Protein AF-A0A446C507-F1 (afdb_monomer)

Solvent-accessible surface area (backbone atoms only — not comparable to full-atom values): 10854 Å² total; per-residue (Å²): 131,89,83,83,85,86,81,88,92,88,80,89,82,90,77,94,71,93,75,86,86,78,76,92,72,77,88,70,74,76,68,67,97,56,58,78,76,36,67,63,20,47,55,31,24,52,41,17,47,56,32,33,78,80,37,78,85,42,83,53,20,62,55,66,67,48,47,91,78,56,87,77,50,76,56,31,54,49,20,28,52,48,25,42,48,53,72,69,39,78,66,79,74,72,85,58,56,56,76,37,34,32,38,30,75,35,86,44,41,72,92,77,76,33,62,58,46,82,43,80,39,61,25,50,51,59,47,26,64,48,52,62,80,43,72,63,53,42,21,26,76,86,68,46,77,58,56,66,74,60,47,59,54,32,42,41,85,52,102,90,35,41,39,76,29,74,57,34,68,70,45,38,54,70,74,41,37,99

Sequence (178 aa):
MNIGLNTAARLFAAALTTSVLLGASPNALAHPANYKNTREYQDAFACGKESLESDPSGNSAVSYCVGNSRDPSRIEMQAYKDAVTAAKRPAAQATACTFGYGVYQANGSRADNFEEGPQKVTTMKQVALLASGREIQVFDAQGRSIPLNILQQWFKGTAKGISLTPLALKTCSKQQIG

Mean predicted aligned error: 18.14 Å

Foldseek 3Di:
DDDDDDDDDDDDDDDDDDDDPDDDDDPPPDDPPCLCVDPLLVLLLVQLLVVCVVPVQLPCSCCRRCNPPDDRDPSSVVSNVVSNVCSVDLPDQPQADQWAWKWFAFPDDVVVVGDGGIDIGGAPVVVFVPVQPTDIFTAGNVRHTDDPSNVCQAWDQDPVTIDGDPSVVVRPDPRRHD

Organism: NCBI:txid1353888

pLDDT: mean 75.4, std 18.79, range [28.33, 94.0]

Secondary structure (DSSP, 8-state):
--------------------------------TTGGGSHHHHHHHHHHHHHHHH-TTSTTHHHHHTTTSSPPPHHHHHHHHHHHHHHHSPPS--SS--EEEEEEEEE--GGGT--EEEEEE-SHHHHHHHTTTS-EEEEETTSPBPPHHHHHHHEEEETTEEEE-HHHHHHS-HHHH-

Nearest PDB structures (foldseek):
  3urg-assembly1_A  TM=1.891E-01  e=3.090E+00  Nostoc sp. PCC 7120 = FACHB-418

Radius of gyration: 30.86 Å; Cα contacts (8 Å, |Δi|>4): 215; chains: 1; bounding box: 62×81×78 Å

Structure (mmCIF, N/CA/C/O backbone):
data_AF-A0A446C507-F1
#
_entry.id   AF-A0A446C507-F1
#
loop_
_atom_site.group_PDB
_atom_site.id
_atom_site.type_symbol
_atom_site.label_atom_id
_atom_site.label_alt_id
_atom_site.label_comp_id
_atom_site.label_asym_id
_atom_site.label_entity_id
_atom_site.label_seq_id
_atom_site.pdbx_PDB_ins_code
_atom_site.Cartn_x
_atom_site.Cartn_y
_atom_site.Cartn_z
_atom_site.occupancy
_atom_site.B_iso_or_equiv
_atom_site.auth_seq_id
_atom_site.auth_comp_id
_atom_site.auth_asym_id
_atom_site.auth_atom_id
_atom_site.pdbx_PDB_model_num
ATOM 1 N N . MET A 1 1 ? -8.605 65.553 49.183 1.00 31.89 1 MET A N 1
ATOM 2 C CA . MET A 1 1 ? -9.313 65.100 50.403 1.00 31.89 1 MET A CA 1
ATOM 3 C C . MET A 1 1 ? -10.761 64.861 49.995 1.00 31.89 1 MET A C 1
ATOM 5 O O . MET A 1 1 ? -11.356 65.790 49.477 1.00 31.89 1 MET A O 1
ATOM 9 N N . ASN A 1 2 ? -11.175 63.594 49.832 1.00 28.33 2 ASN A N 1
ATOM 10 C CA . ASN A 1 2 ? -11.982 62.830 50.813 1.00 28.33 2 ASN A CA 1
ATOM 11 C C . ASN A 1 2 ? -13.289 63.595 51.110 1.00 28.33 2 ASN A C 1
ATOM 13 O O . ASN A 1 2 ? -13.204 64.721 51.571 1.00 28.33 2 ASN A O 1
ATOM 17 N N . ILE A 1 3 ? -14.520 63.124 50.888 1.00 37.00 3 ILE A N 1
ATOM 18 C CA . ILE A 1 3 ? -15.213 61.832 51.099 1.00 37.00 3 ILE A CA 1
ATOM 19 C C . ILE A 1 3 ? -16.549 62.016 50.315 1.00 37.00 3 ILE A C 1
ATOM 21 O O . ILE A 1 3 ? -17.052 63.131 50.273 1.00 37.00 3 ILE A O 1
ATOM 25 N N . GLY A 1 4 ? -17.170 61.094 49.579 1.00 30.83 4 GLY A N 1
ATOM 26 C CA . GLY A 1 4 ? -17.424 59.686 49.848 1.00 30.83 4 GLY A CA 1
ATOM 27 C C . GLY A 1 4 ? -18.894 59.480 50.265 1.00 30.83 4 GLY A C 1
ATOM 28 O O . GLY A 1 4 ? -19.226 59.643 51.426 1.00 30.83 4 GLY A O 1
ATOM 29 N N . LEU A 1 5 ? -19.708 59.046 49.295 1.00 35.56 5 LEU A N 1
ATOM 30 C CA . LEU A 1 5 ? -20.821 58.086 49.408 1.00 35.56 5 LEU A CA 1
ATOM 31 C C . LEU A 1 5 ? -22.110 58.366 50.221 1.00 35.56 5 LEU A C 1
ATOM 33 O O . LEU A 1 5 ? -22.105 58.898 51.321 1.00 35.56 5 LEU A O 1
ATOM 37 N N . ASN A 1 6 ? -23.160 57.709 49.693 1.00 34.22 6 ASN A N 1
ATOM 38 C CA . ASN A 1 6 ? -24.368 57.174 50.345 1.00 34.22 6 ASN A CA 1
ATOM 39 C C . ASN A 1 6 ? -25.515 58.181 50.588 1.00 34.22 6 ASN A C 1
ATOM 41 O O . ASN A 1 6 ? -25.299 59.296 51.021 1.00 34.22 6 ASN A O 1
ATOM 45 N N . THR A 1 7 ? -26.793 57.884 50.332 1.00 38.69 7 THR A N 1
ATOM 46 C CA . THR A 1 7 ? -27.477 56.586 50.243 1.00 38.69 7 THR A CA 1
ATOM 47 C C . THR A 1 7 ? -28.860 56.772 49.605 1.00 38.69 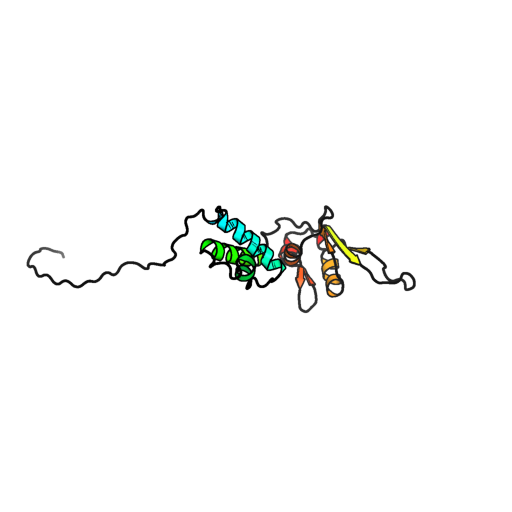7 THR A C 1
ATOM 49 O O . THR A 1 7 ? -29.542 57.748 49.887 1.00 38.69 7 THR A O 1
ATOM 52 N N . ALA A 1 8 ? -29.241 55.788 48.793 1.00 35.00 8 ALA A N 1
ATOM 53 C CA . ALA A 1 8 ? -30.528 55.094 48.712 1.00 35.00 8 ALA A CA 1
ATOM 54 C C . ALA A 1 8 ? -31.896 55.810 48.849 1.00 35.00 8 ALA A C 1
ATOM 56 O O . ALA A 1 8 ? -32.204 56.504 49.811 1.00 35.00 8 ALA A O 1
ATOM 57 N N . ALA A 1 9 ? -32.775 55.305 47.975 1.00 36.62 9 ALA A N 1
ATOM 58 C CA . ALA A 1 9 ? -34.194 54.999 48.167 1.00 36.62 9 ALA A CA 1
ATOM 59 C C . ALA A 1 9 ? -35.208 56.024 47.647 1.00 36.62 9 ALA A C 1
ATOM 61 O O . ALA A 1 9 ? -35.343 57.119 48.186 1.00 36.62 9 ALA A O 1
ATOM 62 N N . ARG A 1 10 ? -35.969 55.545 46.644 1.00 36.91 10 ARG A N 1
ATOM 63 C CA . ARG A 1 10 ? -37.310 55.907 46.123 1.00 36.91 10 ARG A CA 1
ATOM 64 C C . ARG A 1 10 ? -37.232 55.863 44.586 1.00 36.91 10 ARG A C 1
ATOM 66 O O . ARG A 1 10 ? -36.291 56.401 44.031 1.00 36.91 10 ARG A O 1
ATOM 73 N N . LEU A 1 11 ? -38.112 55.246 43.803 1.00 36.75 11 LEU A N 1
ATOM 74 C CA . LEU A 1 11 ? -39.416 54.614 43.990 1.00 36.75 11 LEU A CA 1
ATOM 75 C C . LEU A 1 11 ? -39.671 53.699 42.768 1.00 36.75 11 LEU A C 1
ATOM 77 O O . LEU A 1 11 ? -39.059 53.862 41.717 1.00 36.75 11 LEU A O 1
ATOM 81 N N . PHE A 1 12 ? -40.592 52.757 42.951 1.00 36.91 12 PHE A N 1
ATOM 82 C CA . PHE A 1 12 ? -41.210 51.857 41.976 1.00 36.91 12 PHE A CA 1
ATOM 83 C C . PHE A 1 12 ? -41.543 52.474 40.605 1.00 36.91 12 PHE A C 1
ATOM 85 O O . PHE A 1 12 ? -42.142 53.542 40.556 1.00 36.91 12 PHE A O 1
ATOM 92 N N . ALA A 1 13 ? -41.337 51.707 39.527 1.00 37.72 13 ALA A N 1
ATOM 93 C CA . ALA A 1 13 ? -42.377 51.425 38.530 1.00 37.72 13 ALA A CA 1
ATOM 94 C C . ALA A 1 13 ? -41.935 50.300 37.582 1.00 37.72 13 ALA A C 1
ATOM 96 O O . ALA A 1 13 ? -40.819 50.280 37.072 1.00 37.72 13 ALA A O 1
ATOM 97 N N . ALA A 1 14 ? -42.848 49.356 37.381 1.00 40.12 14 ALA A N 1
ATOM 98 C CA . ALA A 1 14 ? -42.744 48.233 36.471 1.00 40.12 14 ALA A CA 1
ATOM 99 C C . ALA A 1 14 ? -42.677 48.680 35.003 1.00 40.12 14 ALA A C 1
ATOM 101 O O . ALA A 1 14 ? -43.431 49.555 34.587 1.00 40.12 14 ALA A O 1
ATOM 102 N N . ALA A 1 15 ? -41.869 47.988 34.203 1.00 38.81 15 ALA A N 1
ATOM 103 C CA . ALA A 1 15 ? -42.127 47.815 32.780 1.00 38.81 15 ALA A CA 1
ATOM 104 C C . ALA A 1 15 ? -41.477 46.506 32.318 1.00 38.81 15 ALA A C 1
ATOM 106 O O . ALA A 1 15 ? -40.258 46.351 32.334 1.00 38.81 15 ALA A O 1
ATOM 107 N N . LEU A 1 16 ? -42.330 45.550 31.954 1.00 41.75 16 LEU A N 1
ATOM 108 C CA . LEU A 1 16 ? -41.980 44.323 31.254 1.00 41.75 16 LEU A CA 1
ATOM 109 C C . LEU A 1 16 ? -41.337 44.673 29.908 1.00 41.75 16 LEU A C 1
ATOM 111 O O . LEU A 1 16 ? -42.031 45.088 28.984 1.00 41.75 16 LEU A O 1
ATOM 115 N N . THR A 1 17 ? -40.034 44.452 29.777 1.00 45.47 17 THR A N 1
ATOM 116 C CA . THR A 1 17 ? -39.382 44.314 28.473 1.00 45.47 17 THR A CA 1
ATOM 117 C C . THR A 1 17 ? -38.494 43.076 28.503 1.00 45.47 17 THR A C 1
ATOM 119 O O . THR A 1 17 ? -37.425 43.020 29.107 1.00 45.47 17 THR A O 1
ATOM 122 N N . THR A 1 18 ? -39.005 42.024 27.872 1.00 46.16 18 THR A N 1
ATOM 123 C CA . THR A 1 18 ? -38.326 40.760 27.598 1.00 46.16 18 THR A CA 1
ATOM 124 C C . THR A 1 18 ? -37.012 41.009 26.866 1.00 46.16 18 THR A C 1
ATOM 126 O O . THR A 1 18 ? -37.001 41.256 25.664 1.00 46.16 18 THR A O 1
ATOM 129 N N . SER A 1 19 ? -35.906 40.908 27.598 1.00 39.97 19 SER A N 1
ATOM 130 C CA . SER A 1 19 ? -34.558 40.781 27.047 1.00 39.97 19 SER A CA 1
ATOM 131 C C . SER A 1 19 ? -33.940 39.506 27.607 1.00 39.97 19 SER A C 1
ATOM 133 O O . SER A 1 19 ? -33.289 39.524 28.647 1.00 39.97 19 SER A O 1
ATOM 135 N N . VAL A 1 20 ? -34.172 38.376 26.934 1.00 46.25 20 VAL A N 1
ATOM 136 C CA . VAL A 1 20 ? -33.365 37.169 27.144 1.00 46.25 20 VAL A CA 1
ATOM 137 C C . VAL A 1 20 ? -32.212 37.229 26.151 1.00 46.25 20 VAL A C 1
ATOM 139 O O . VAL A 1 20 ? -32.335 36.832 24.998 1.00 46.25 20 VAL A O 1
ATOM 142 N N . LEU A 1 21 ? -31.086 37.763 26.613 1.00 45.03 21 LEU A N 1
ATOM 143 C CA . LEU A 1 21 ? -29.771 37.495 26.046 1.00 45.03 21 LEU A CA 1
ATOM 144 C C . LEU A 1 21 ? -29.175 36.347 26.857 1.00 45.03 21 LEU A C 1
ATOM 146 O O . LEU A 1 21 ? -28.613 36.594 27.914 1.00 45.03 21 LEU A O 1
ATOM 150 N N . LEU A 1 22 ? -29.298 35.104 26.388 1.00 38.31 22 LEU A N 1
ATOM 151 C CA . LEU A 1 22 ? -28.405 34.021 26.804 1.00 38.31 22 LEU A CA 1
ATOM 152 C C . LEU A 1 22 ? -28.428 32.873 25.794 1.00 38.31 22 LEU A C 1
ATOM 154 O O . LEU A 1 22 ? -29.454 32.242 25.568 1.00 38.31 22 LEU A O 1
ATOM 158 N N . GLY A 1 23 ? -27.237 32.560 25.285 1.00 35.34 23 GLY A N 1
ATOM 159 C CA . GLY A 1 23 ? -26.871 31.192 24.944 1.00 35.34 23 GLY A CA 1
ATOM 160 C C . GLY A 1 23 ? -26.951 30.845 23.467 1.00 35.34 23 GLY A C 1
ATOM 161 O O . GLY A 1 23 ? -27.982 30.411 22.961 1.00 35.34 23 GLY A O 1
ATOM 162 N N . ALA A 1 24 ? -25.797 30.911 22.805 1.00 44.91 24 ALA A N 1
ATOM 163 C CA . ALA A 1 24 ? -25.499 30.044 21.679 1.00 44.91 24 ALA A CA 1
ATOM 164 C C . ALA A 1 24 ? -25.949 28.609 22.003 1.00 44.91 24 ALA A C 1
ATOM 166 O O . ALA A 1 24 ? -25.440 27.992 22.936 1.00 44.91 24 ALA A O 1
ATOM 167 N N . SER A 1 25 ? -26.902 28.087 21.237 1.00 40.03 25 SER A N 1
ATOM 168 C CA . SER A 1 25 ? -27.232 26.666 21.246 1.00 40.03 25 SER A CA 1
ATOM 169 C C . SER A 1 25 ? -26.786 26.084 19.911 1.00 40.03 25 SER A C 1
ATOM 171 O O . SER A 1 25 ? -27.516 26.190 18.923 1.00 40.03 25 SER A O 1
ATOM 173 N N . PRO A 1 26 ? -25.585 25.487 19.824 1.00 44.72 26 PRO A N 1
ATOM 174 C CA . PRO A 1 26 ? -25.334 24.525 18.774 1.00 44.72 26 PRO A CA 1
ATOM 175 C C . PRO A 1 26 ? -26.300 23.365 19.023 1.00 44.72 26 PRO A C 1
ATOM 177 O O . PRO A 1 26 ? -26.174 22.652 20.015 1.00 44.72 26 PRO A O 1
ATOM 180 N N . ASN A 1 27 ? -27.244 23.126 18.114 1.00 40.47 27 ASN A N 1
ATOM 181 C CA . ASN A 1 27 ? -27.914 21.826 18.026 1.00 40.47 27 ASN A CA 1
ATOM 182 C C . ASN A 1 27 ? -26.925 20.781 17.472 1.00 40.47 27 ASN A C 1
ATOM 184 O O . ASN A 1 27 ? -27.177 20.113 16.476 1.00 40.47 27 ASN A O 1
ATOM 188 N N . ALA A 1 28 ? -25.775 20.637 18.129 1.00 46.41 28 ALA A N 1
ATOM 189 C CA . ALA A 1 28 ? -25.035 19.395 18.171 1.00 46.41 28 ALA A CA 1
ATOM 190 C C . ALA A 1 28 ? -25.645 18.605 19.331 1.00 46.41 28 ALA A C 1
ATOM 192 O O . ALA A 1 28 ? -25.111 18.581 20.438 1.00 46.41 28 ALA A O 1
ATOM 193 N N . LEU A 1 29 ? -26.820 18.014 19.087 1.00 46.41 29 LEU A N 1
ATOM 194 C CA . LEU A 1 29 ? -27.361 16.999 19.980 1.00 46.41 29 LEU A CA 1
ATOM 195 C C . LEU A 1 29 ? -26.344 15.859 20.007 1.00 46.41 29 LEU A C 1
ATOM 197 O O . LEU A 1 29 ? -26.209 15.088 19.053 1.00 46.41 29 LEU A O 1
ATOM 201 N N . ALA A 1 30 ? -25.573 15.839 21.091 1.00 46.03 30 ALA A N 1
ATOM 202 C CA . ALA A 1 30 ? -24.653 14.781 21.432 1.00 46.03 30 ALA A CA 1
ATOM 203 C C . ALA A 1 30 ? -25.417 13.456 21.360 1.00 46.03 30 ALA A C 1
ATOM 205 O O . ALA A 1 30 ? -26.345 13.213 22.131 1.00 46.03 30 ALA A O 1
ATOM 206 N N . HIS A 1 31 ? -25.044 12.612 20.399 1.00 53.34 31 HIS A N 1
ATOM 207 C CA . HIS A 1 31 ? -25.465 11.221 20.424 1.00 53.34 31 HIS A CA 1
ATOM 208 C C . HIS A 1 31 ? -24.889 10.591 21.698 1.00 53.34 31 HIS A C 1
ATOM 210 O O . HIS A 1 31 ? -23.763 10.936 22.080 1.00 53.34 31 HIS A O 1
ATOM 216 N N . PRO A 1 32 ? -25.616 9.678 22.364 1.00 49.00 32 PRO A N 1
ATOM 217 C CA . PRO A 1 32 ? -25.080 8.982 23.524 1.00 49.00 32 PRO A CA 1
ATOM 218 C C . PRO A 1 32 ? -23.733 8.366 23.141 1.00 49.00 32 PRO A C 1
ATOM 220 O O . PRO A 1 32 ? -23.617 7.759 22.078 1.00 49.00 32 PRO A O 1
ATOM 223 N N . ALA A 1 33 ? -22.718 8.532 23.992 1.00 56.69 33 ALA A N 1
ATOM 224 C CA . ALA A 1 33 ? -21.304 8.228 23.732 1.00 56.69 33 ALA A CA 1
ATOM 225 C C . ALA A 1 33 ? -20.988 6.766 23.320 1.00 56.69 33 ALA A C 1
ATOM 227 O O . ALA A 1 33 ? -19.826 6.411 23.149 1.00 56.69 33 ALA A O 1
ATOM 228 N N . ASN A 1 34 ? -22.005 5.917 23.151 1.00 68.19 34 ASN A N 1
ATOM 229 C CA . ASN A 1 34 ? -21.908 4.483 22.922 1.00 68.19 34 ASN A CA 1
ATOM 230 C C . ASN A 1 34 ? -22.618 3.993 21.642 1.00 68.19 34 ASN A C 1
ATOM 232 O O . ASN A 1 34 ? -22.681 2.790 21.411 1.00 68.19 34 ASN A O 1
ATOM 236 N N . TYR A 1 35 ? -23.141 4.885 20.785 1.00 73.38 35 TYR A N 1
ATOM 237 C CA . TYR A 1 35 ? -23.843 4.464 19.557 1.00 73.38 35 TYR A CA 1
ATOM 238 C C . TYR A 1 35 ? -22.961 3.633 18.607 1.00 73.38 35 TYR A C 1
ATOM 240 O O . TYR A 1 35 ? -23.475 2.837 17.839 1.00 73.38 35 TYR A O 1
ATOM 248 N N . LYS A 1 36 ? -21.630 3.763 18.687 1.00 81.25 36 LYS A N 1
ATOM 249 C CA . LYS A 1 36 ? -20.683 2.966 17.886 1.00 81.25 36 LYS A CA 1
ATOM 250 C C . LYS A 1 36 ? -20.597 1.491 18.293 1.00 81.25 36 LYS A C 1
ATOM 252 O O . LYS A 1 36 ? -20.101 0.674 17.524 1.00 81.25 36 LYS A O 1
ATOM 257 N N . ASN A 1 37 ? -21.072 1.154 19.491 1.00 81.69 37 ASN A N 1
ATOM 258 C CA . ASN A 1 37 ? -21.143 -0.222 19.981 1.00 81.69 37 ASN A CA 1
ATOM 259 C C . ASN A 1 37 ? -22.521 -0.854 19.757 1.00 81.69 37 ASN A C 1
ATOM 261 O O . ASN A 1 37 ? -22.743 -1.987 20.179 1.00 81.69 37 ASN A O 1
ATOM 265 N N . THR A 1 38 ? -23.457 -0.150 19.115 1.00 86.75 38 THR A N 1
ATOM 266 C CA . THR A 1 38 ? -24.726 -0.765 18.732 1.00 86.75 38 THR A CA 1
ATOM 267 C C . THR A 1 38 ? -24.526 -1.634 17.500 1.00 86.75 38 THR A C 1
ATOM 269 O O . THR A 1 38 ? -23.713 -1.342 16.620 1.00 86.75 38 THR A O 1
ATOM 272 N N . ARG A 1 39 ? -25.316 -2.705 17.426 1.00 88.06 39 ARG A N 1
ATOM 273 C CA . ARG A 1 39 ? -25.331 -3.604 16.272 1.00 88.06 39 ARG A CA 1
ATOM 274 C C . ARG A 1 39 ? -25.710 -2.870 14.983 1.00 88.06 39 ARG A C 1
ATOM 276 O O . ARG A 1 39 ? -25.078 -3.067 13.961 1.00 88.06 39 ARG A O 1
ATOM 283 N N 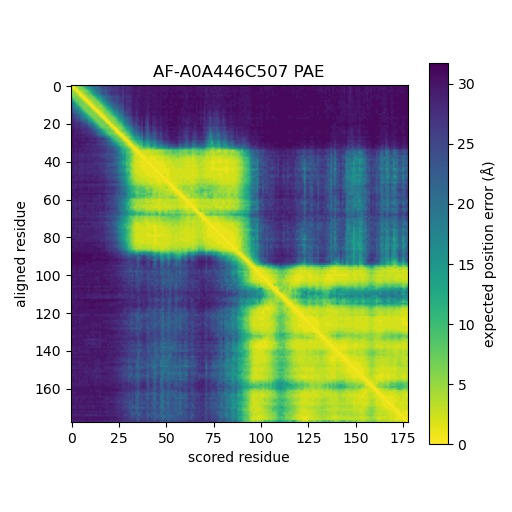. GLU A 1 40 ? -26.659 -1.944 15.076 1.00 86.69 40 GLU A N 1
ATOM 284 C CA . GLU A 1 40 ? -27.084 -1.081 13.971 1.00 86.69 40 GLU A CA 1
ATOM 285 C C . GLU A 1 40 ? -25.923 -0.284 13.356 1.00 86.69 40 GLU A C 1
ATOM 287 O O . GLU A 1 40 ? -25.758 -0.267 12.139 1.00 86.69 40 GLU A O 1
ATOM 292 N N . TYR A 1 41 ? -25.074 0.334 14.184 1.00 89.50 41 TYR A N 1
ATOM 293 C CA . TYR A 1 41 ? -23.895 1.039 13.684 1.00 89.50 41 TYR A CA 1
ATOM 294 C C . TYR A 1 41 ? -22.899 0.077 13.031 1.00 89.50 41 TYR A C 1
ATOM 296 O O . TYR A 1 41 ? -22.353 0.382 11.975 1.00 89.50 41 TYR A O 1
ATOM 304 N N . GLN A 1 42 ? -22.634 -1.069 13.662 1.00 89.19 42 GLN A N 1
ATOM 305 C CA . GLN A 1 42 ? -21.637 -2.028 13.184 1.00 89.19 42 GLN A CA 1
ATOM 306 C C . GLN A 1 42 ? -22.046 -2.663 11.853 1.00 89.19 42 GLN A C 1
ATOM 308 O O . GLN A 1 42 ? -21.223 -2.719 10.939 1.00 89.19 42 GLN A O 1
ATOM 313 N N . ASP A 1 43 ? -23.312 -3.057 11.723 1.00 89.94 43 ASP A N 1
ATOM 314 C CA . ASP A 1 43 ? -23.867 -3.654 10.509 1.00 89.94 43 ASP A CA 1
ATOM 315 C C . ASP A 1 43 ? -23.863 -2.628 9.359 1.00 89.94 43 ASP A C 1
ATOM 317 O O . ASP A 1 43 ? -23.380 -2.914 8.260 1.00 89.94 43 ASP A O 1
ATOM 321 N N . ALA A 1 44 ? -24.286 -1.385 9.624 1.00 90.75 44 ALA A N 1
ATOM 322 C CA . ALA A 1 44 ? -24.240 -0.311 8.631 1.00 90.75 44 ALA A CA 1
ATOM 323 C C . ALA A 1 44 ? -22.803 0.082 8.245 1.00 90.75 44 ALA A C 1
ATOM 325 O O . ALA A 1 44 ? -22.519 0.330 7.075 1.00 90.75 44 ALA A O 1
ATOM 326 N N . PHE A 1 45 ? -21.864 0.101 9.194 1.00 87.56 45 PHE A N 1
ATOM 327 C CA . PHE A 1 45 ? -20.455 0.389 8.916 1.00 87.56 45 PHE A CA 1
ATOM 328 C C . PHE A 1 45 ? -19.807 -0.718 8.072 1.00 87.56 45 PHE A C 1
ATOM 330 O O . PHE A 1 45 ? -19.039 -0.421 7.156 1.00 87.56 45 PHE A O 1
ATOM 337 N N . ALA A 1 46 ? -20.117 -1.987 8.360 1.00 88.94 46 ALA A N 1
ATOM 338 C CA . ALA A 1 46 ? -19.627 -3.132 7.600 1.00 88.94 46 ALA A CA 1
ATOM 339 C C . ALA A 1 46 ? -20.138 -3.097 6.155 1.00 88.94 46 ALA A C 1
ATOM 341 O O . ALA A 1 46 ? -19.329 -3.138 5.229 1.00 88.94 46 ALA A O 1
ATOM 342 N N . CYS A 1 47 ? -21.443 -2.899 5.965 1.00 89.12 47 CYS A N 1
ATOM 343 C CA . CYS A 1 47 ? -22.006 -2.760 4.628 1.00 89.12 47 CYS A CA 1
ATOM 344 C C . CYS A 1 47 ? -21.462 -1.515 3.903 1.00 89.12 47 CYS A C 1
ATOM 346 O O . CYS A 1 47 ? -21.116 -1.564 2.725 1.00 89.12 47 CYS A O 1
ATOM 348 N N . GLY A 1 48 ? -21.293 -0.394 4.614 1.00 88.69 48 GLY A N 1
ATOM 349 C CA . GLY A 1 48 ? -20.677 0.810 4.058 1.00 88.69 48 GLY A CA 1
ATOM 350 C C . GLY A 1 48 ? -19.265 0.556 3.528 1.00 88.69 48 GLY A C 1
ATOM 351 O O . GLY A 1 48 ? -18.902 1.098 2.489 1.00 88.69 48 GLY A O 1
ATOM 352 N N . LYS A 1 49 ? -18.480 -0.306 4.184 1.00 86.25 49 LYS A N 1
ATOM 353 C CA . LYS A 1 49 ? -17.174 -0.734 3.667 1.00 86.25 49 LYS A CA 1
ATOM 354 C C . LYS A 1 49 ? -17.287 -1.615 2.425 1.00 86.25 49 LYS A C 1
ATOM 356 O O . LYS A 1 49 ? -16.522 -1.398 1.496 1.00 86.25 49 LYS A O 1
ATOM 361 N N . GLU A 1 50 ? -18.209 -2.570 2.411 1.00 85.81 50 GLU A N 1
ATOM 362 C CA . GLU A 1 50 ? -18.450 -3.448 1.255 1.00 85.81 50 GLU A CA 1
ATOM 363 C C . GLU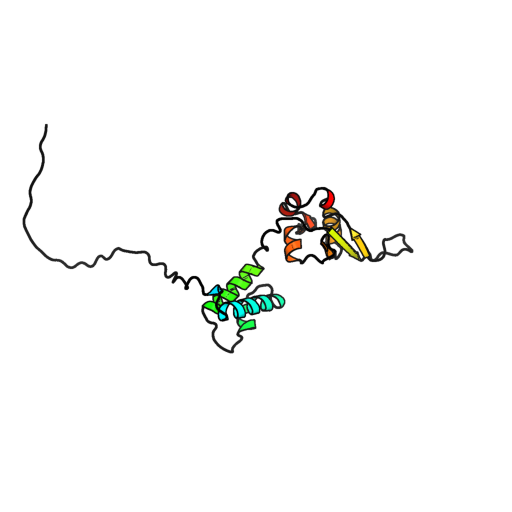 A 1 50 ? -18.868 -2.638 0.020 1.00 85.81 50 GLU A C 1
ATOM 365 O O . GLU A 1 50 ? -18.345 -2.832 -1.074 1.00 85.81 50 GLU A O 1
ATOM 370 N N . SER A 1 51 ? -19.705 -1.614 0.211 1.00 86.31 51 SER A N 1
ATOM 371 C CA . SER A 1 51 ? -20.115 -0.721 -0.876 1.00 86.31 51 SER A CA 1
ATOM 372 C C . SER A 1 51 ? -18.938 -0.020 -1.567 1.00 86.31 51 SER A C 1
ATOM 374 O O . SER A 1 51 ? -19.014 0.277 -2.757 1.00 86.31 51 SER A O 1
ATOM 376 N N . LEU A 1 52 ? -17.830 0.210 -0.851 1.00 83.50 52 LEU A N 1
ATOM 377 C CA . LEU A 1 52 ? -16.632 0.854 -1.395 1.00 83.50 52 LEU A CA 1
ATOM 378 C C . LEU A 1 52 ? -15.817 -0.064 -2.307 1.00 83.50 52 LEU A C 1
ATOM 380 O O . LEU A 1 52 ? -14.999 0.435 -3.078 1.00 83.50 52 LEU A O 1
ATOM 384 N N . GLU A 1 53 ? -16.035 -1.379 -2.240 1.00 81.12 53 GLU A N 1
ATOM 385 C CA . GLU A 1 53 ? -15.468 -2.327 -3.202 1.00 81.12 53 GLU A CA 1
ATOM 386 C C . GLU A 1 53 ? -16.119 -2.155 -4.582 1.00 81.12 53 GLU A C 1
ATOM 388 O O . GLU A 1 53 ? -15.456 -2.321 -5.603 1.00 81.12 53 GLU A O 1
ATOM 393 N N . SER A 1 54 ? -17.397 -1.759 -4.609 1.00 76.88 54 SER A N 1
ATOM 394 C CA . SER A 1 54 ? -18.154 -1.489 -5.838 1.00 76.88 54 SER A CA 1
ATOM 395 C C . SER A 1 54 ? -18.062 -0.024 -6.292 1.00 76.88 54 SER A C 1
ATOM 397 O O . SER A 1 54 ? -17.949 0.244 -7.485 1.00 76.88 54 SER A O 1
ATOM 399 N N . ASP A 1 55 ? -18.093 0.935 -5.360 1.00 76.69 55 ASP A N 1
ATOM 400 C CA . ASP A 1 55 ? -17.989 2.376 -5.625 1.00 76.69 55 ASP A CA 1
ATOM 401 C C . ASP A 1 55 ? -16.984 3.048 -4.665 1.00 76.69 55 ASP A C 1
ATOM 403 O O . ASP A 1 55 ? -17.357 3.502 -3.575 1.00 76.69 55 ASP A O 1
ATOM 407 N N . PRO A 1 56 ? -15.715 3.208 -5.082 1.00 74.56 56 PRO A N 1
ATOM 408 C CA . PRO A 1 56 ? -14.659 3.796 -4.256 1.00 74.56 56 PRO A CA 1
ATOM 409 C C . PRO A 1 56 ? -14.911 5.252 -3.835 1.00 74.56 56 PRO A C 1
ATOM 411 O O . PRO A 1 56 ? -14.235 5.767 -2.940 1.00 74.56 56 PRO A O 1
ATOM 414 N N . SER A 1 57 ? -15.855 5.953 -4.477 1.00 71.50 57 SER A N 1
ATOM 415 C CA . SER A 1 57 ? -16.194 7.334 -4.119 1.00 71.50 57 SER A CA 1
ATOM 416 C C . SER A 1 57 ? -16.967 7.422 -2.795 1.00 71.50 57 SER A C 1
ATOM 418 O O . SER A 1 57 ? -16.885 8.443 -2.094 1.00 71.50 57 SER A O 1
ATOM 420 N N . GLY A 1 58 ? -17.666 6.338 -2.430 1.00 76.44 58 GLY A N 1
ATOM 421 C CA . GLY A 1 58 ? -18.515 6.242 -1.245 1.00 76.44 58 GLY A CA 1
ATOM 422 C C . GLY A 1 58 ? -19.856 6.960 -1.364 1.00 76.44 58 GLY A C 1
ATOM 423 O O . GLY A 1 58 ? -20.593 7.032 -0.382 1.00 76.44 58 GLY A O 1
ATOM 424 N N . ASN A 1 59 ? -20.184 7.495 -2.542 1.00 77.62 59 ASN A N 1
ATOM 425 C CA . ASN A 1 59 ? -21.431 8.225 -2.766 1.00 77.62 59 ASN A CA 1
ATOM 426 C C . ASN A 1 59 ? -22.647 7.290 -2.772 1.00 77.62 59 ASN A C 1
ATOM 428 O O . ASN A 1 59 ? -23.743 7.705 -2.402 1.00 77.62 59 ASN A O 1
ATOM 432 N N . SER A 1 60 ? -22.439 6.024 -3.135 1.00 80.12 60 SER A N 1
ATOM 433 C CA . SER A 1 60 ? -23.508 5.030 -3.256 1.00 80.12 60 SER A CA 1
ATOM 434 C C . SER A 1 60 ? -23.721 4.178 -2.001 1.00 80.12 60 SER A C 1
ATOM 436 O O . SER A 1 60 ? -24.568 3.293 -2.027 1.00 80.12 60 SER A O 1
ATOM 438 N N . ALA A 1 61 ? -23.004 4.425 -0.895 1.00 83.06 61 ALA A N 1
ATOM 439 C CA . ALA A 1 61 ? -23.014 3.540 0.278 1.00 83.06 61 ALA A CA 1
ATOM 440 C C . ALA A 1 61 ? -24.416 3.317 0.873 1.00 83.06 61 ALA A C 1
ATOM 442 O O . ALA A 1 61 ? -24.785 2.197 1.214 1.00 83.06 61 ALA A O 1
ATOM 443 N N . VAL A 1 62 ? -25.229 4.373 0.939 1.00 82.31 62 VAL A N 1
ATOM 444 C CA . VAL A 1 62 ? -26.608 4.289 1.443 1.00 82.31 62 VAL A CA 1
ATOM 445 C C . VAL A 1 62 ? -27.496 3.500 0.476 1.00 82.31 62 VAL A C 1
ATOM 447 O O . VAL A 1 62 ? -28.199 2.583 0.892 1.00 82.31 62 VAL A O 1
ATOM 450 N N . SER A 1 63 ? -27.429 3.811 -0.820 1.00 83.38 63 SER A N 1
ATOM 451 C CA . SER A 1 63 ? -28.211 3.130 -1.860 1.00 83.38 63 SER A CA 1
ATOM 452 C C . SER A 1 63 ? -27.822 1.660 -2.019 1.00 83.38 63 SER A C 1
ATOM 454 O O . SER A 1 63 ? -28.675 0.836 -2.321 1.00 83.38 63 SER A O 1
ATOM 456 N N . TYR A 1 64 ? -26.552 1.326 -1.791 1.00 84.56 64 TYR A N 1
ATOM 457 C CA . TYR A 1 64 ? -26.043 -0.041 -1.817 1.00 84.56 64 TYR A CA 1
ATOM 458 C C . TYR A 1 64 ? -26.565 -0.854 -0.628 1.00 84.56 64 TYR A C 1
ATOM 460 O O . TYR A 1 64 ? -27.037 -1.972 -0.796 1.00 84.56 64 TYR A O 1
ATOM 468 N N . CYS A 1 65 ? -26.516 -0.275 0.573 1.00 86.81 65 CYS A N 1
ATOM 469 C CA . CYS A 1 65 ? -26.827 -0.993 1.806 1.00 86.81 65 CYS A CA 1
ATOM 470 C C . CYS A 1 65 ? -28.307 -1.044 2.166 1.00 86.81 65 CYS A C 1
ATOM 472 O O . CYS A 1 65 ? -28.763 -2.004 2.780 1.00 86.81 65 CYS A O 1
ATOM 474 N N . VAL A 1 66 ? -29.054 0.004 1.831 1.00 86.69 66 VAL A N 1
ATOM 475 C CA . VAL A 1 66 ? -30.466 0.144 2.211 1.00 86.69 66 VAL A CA 1
ATOM 476 C C . VAL A 1 66 ? -31.376 0.058 0.986 1.00 86.69 66 VAL A C 1
ATOM 478 O O . VAL A 1 66 ? -32.494 -0.470 1.063 1.00 86.69 66 VAL A O 1
ATOM 481 N N . GLY A 1 67 ? -30.892 0.536 -0.164 1.00 80.75 67 GLY A N 1
ATOM 482 C CA . GLY A 1 67 ? -31.681 0.636 -1.387 1.00 80.75 67 GLY A CA 1
ATOM 483 C C . GLY A 1 67 ? -32.927 1.495 -1.184 1.00 80.75 67 GLY A C 1
ATOM 484 O O . GLY A 1 67 ? -32.886 2.512 -0.498 1.00 80.75 67 GLY A O 1
ATOM 485 N N . ASN A 1 68 ? -34.050 1.048 -1.750 1.00 79.12 68 ASN A N 1
ATOM 486 C CA . ASN A 1 68 ? -35.368 1.678 -1.590 1.00 79.12 68 ASN A CA 1
ATOM 487 C C . ASN A 1 68 ? -36.230 0.999 -0.509 1.00 79.12 68 ASN A C 1
ATOM 489 O O . ASN A 1 68 ? -37.449 1.155 -0.502 1.00 79.12 68 ASN A O 1
ATOM 493 N N . SER A 1 69 ? -35.629 0.191 0.368 1.00 78.06 69 SER A N 1
ATOM 494 C CA . SER A 1 69 ? -36.388 -0.654 1.300 1.00 78.06 69 SER A CA 1
ATOM 495 C C . SER A 1 69 ? -36.968 0.135 2.475 1.00 78.06 69 SER A C 1
ATOM 497 O O . SER A 1 69 ? -38.052 -0.184 2.960 1.00 78.06 69 SER A O 1
ATOM 499 N N . ARG A 1 70 ? -36.231 1.140 2.962 1.00 83.31 70 ARG A N 1
ATOM 500 C CA . ARG A 1 70 ? -36.622 2.043 4.054 1.00 83.31 70 ARG A CA 1
ATOM 501 C C . ARG A 1 70 ? -35.688 3.247 4.114 1.00 83.31 70 ARG A C 1
ATOM 503 O O . ARG A 1 70 ? -34.605 3.208 3.541 1.00 83.31 70 ARG A O 1
ATOM 510 N N . ASP A 1 71 ? -36.059 4.259 4.889 1.00 83.56 71 ASP A N 1
ATOM 511 C CA . ASP A 1 71 ? -35.133 5.339 5.218 1.00 83.56 71 ASP A CA 1
ATOM 512 C C . ASP A 1 71 ? -34.088 4.872 6.254 1.00 83.56 71 ASP A C 1
ATOM 514 O O . ASP A 1 71 ? -34.439 4.195 7.234 1.00 83.56 71 ASP A O 1
ATOM 518 N N . PRO A 1 72 ? -32.798 5.210 6.064 1.00 84.12 72 PRO A N 1
ATOM 519 C CA . PRO A 1 72 ? -31.752 4.905 7.028 1.00 84.12 72 PRO A CA 1
ATOM 520 C C . PRO A 1 72 ? -31.917 5.742 8.296 1.00 84.12 72 PRO A C 1
ATOM 522 O O . PRO A 1 72 ? -32.275 6.925 8.262 1.00 84.12 72 PRO A O 1
ATOM 525 N N . SER A 1 73 ? -31.584 5.149 9.435 1.00 87.31 73 SER A N 1
ATOM 526 C CA . SER A 1 73 ? -31.556 5.874 10.696 1.00 87.31 73 SER A CA 1
ATOM 527 C C . SER A 1 73 ? -30.385 6.864 10.743 1.00 87.31 73 SER A C 1
ATOM 529 O O . SER A 1 73 ? -29.429 6.812 9.962 1.00 87.31 73 SER A O 1
ATOM 531 N N . ARG A 1 74 ? -30.412 7.774 11.724 1.00 86.31 74 ARG A N 1
ATOM 532 C CA . ARG A 1 74 ? -29.294 8.703 11.962 1.00 86.31 74 ARG A CA 1
ATOM 533 C C . ARG A 1 74 ? -27.991 7.975 12.314 1.00 86.31 74 ARG A C 1
ATOM 535 O O . ARG A 1 74 ? -26.922 8.467 11.958 1.00 86.31 74 ARG A O 1
ATOM 542 N N . ILE A 1 75 ? -28.078 6.820 12.980 1.00 87.12 75 ILE A N 1
ATOM 543 C CA . ILE A 1 75 ? -26.920 6.002 13.367 1.00 87.12 75 ILE A CA 1
ATOM 544 C C . ILE A 1 75 ? -26.314 5.343 12.127 1.00 87.12 75 ILE A C 1
ATOM 546 O O . ILE A 1 75 ? -25.101 5.410 11.938 1.00 87.12 75 ILE A O 1
ATOM 550 N N . GLU A 1 76 ? -27.150 4.789 11.251 1.00 87.56 76 GLU A N 1
ATOM 551 C CA . GLU A 1 76 ? -26.719 4.167 9.995 1.00 87.56 76 GLU A CA 1
ATOM 552 C C . GLU A 1 76 ? -26.080 5.197 9.061 1.00 87.56 76 GLU A C 1
ATOM 554 O O . GLU A 1 76 ? -24.977 4.993 8.563 1.00 87.56 76 GLU A O 1
ATOM 559 N N . MET A 1 77 ? -26.700 6.373 8.917 1.00 88.69 77 MET A N 1
ATOM 560 C CA . MET A 1 77 ? -26.131 7.484 8.148 1.00 88.69 77 MET A CA 1
ATOM 561 C C . MET A 1 77 ? -24.759 7.922 8.667 1.00 88.69 77 MET A C 1
ATOM 563 O O . MET A 1 77 ? -23.877 8.257 7.871 1.00 88.69 77 MET A O 1
ATOM 567 N N . GLN A 1 78 ? -24.559 7.931 9.988 1.00 86.31 78 GLN A N 1
ATOM 568 C CA . GLN A 1 78 ? -23.251 8.226 10.565 1.00 86.31 78 GLN A CA 1
ATOM 569 C C . GLN A 1 78 ? -22.260 7.083 10.320 1.00 86.31 78 GLN A C 1
ATOM 571 O O . GLN A 1 78 ? -21.108 7.354 9.995 1.00 86.31 78 GLN A O 1
ATOM 576 N N . ALA A 1 79 ? -22.697 5.827 10.412 1.00 87.81 79 ALA A N 1
ATOM 577 C CA . ALA A 1 79 ? -21.878 4.654 10.131 1.00 87.81 79 ALA A CA 1
ATOM 578 C C . ALA A 1 79 ? -21.384 4.620 8.674 1.00 87.81 79 ALA A C 1
ATOM 580 O O . ALA A 1 79 ? -20.195 4.408 8.448 1.00 87.81 79 ALA A O 1
ATOM 581 N N . TYR A 1 80 ? -22.244 4.918 7.693 1.00 87.81 80 TYR A N 1
ATOM 582 C CA . TYR A 1 80 ? -21.847 5.010 6.283 1.00 87.81 80 TYR A CA 1
ATOM 583 C C . TYR A 1 80 ? -20.821 6.125 6.057 1.00 87.81 80 TYR A C 1
ATOM 585 O O . TYR A 1 80 ? -19.783 5.905 5.435 1.00 87.81 80 TYR A O 1
ATOM 593 N N . LYS A 1 81 ? -21.053 7.318 6.620 1.00 86.69 81 LYS A N 1
ATOM 594 C CA . LYS A 1 81 ? -20.091 8.431 6.548 1.00 86.69 81 LYS A CA 1
ATOM 595 C C . LYS A 1 81 ? -18.761 8.086 7.209 1.00 86.69 81 LYS A C 1
ATOM 597 O O . LYS A 1 81 ? -17.705 8.412 6.661 1.00 86.69 81 LYS A O 1
ATOM 602 N N . ASP A 1 82 ? -18.800 7.428 8.363 1.00 85.62 82 ASP A N 1
ATOM 603 C CA . ASP A 1 82 ? -17.610 6.985 9.081 1.00 85.62 82 ASP A CA 1
ATOM 604 C C . ASP A 1 82 ? -16.864 5.908 8.283 1.00 85.62 82 ASP A C 1
ATOM 606 O O . ASP A 1 82 ? -15.639 5.948 8.254 1.00 85.62 82 ASP A O 1
ATOM 610 N N . ALA A 1 83 ? -17.557 5.003 7.583 1.00 84.81 83 ALA A N 1
ATOM 611 C CA . ALA A 1 83 ? -16.948 3.998 6.707 1.00 84.81 83 ALA A CA 1
ATOM 612 C C . ALA A 1 83 ? -16.230 4.645 5.512 1.00 84.81 83 ALA A C 1
ATOM 614 O O . ALA A 1 83 ? -15.052 4.370 5.276 1.00 84.81 83 ALA A O 1
ATOM 615 N N . VAL A 1 84 ? -16.885 5.590 4.826 1.00 84.62 84 VAL A N 1
ATOM 616 C CA . VAL A 1 84 ? -16.276 6.382 3.739 1.00 84.62 84 VAL A CA 1
ATOM 617 C C . VAL A 1 84 ? -15.075 7.179 4.253 1.00 84.62 84 VAL A C 1
ATOM 619 O O . VAL A 1 84 ? -14.027 7.238 3.610 1.00 84.62 84 VAL A O 1
ATOM 622 N N . THR A 1 85 ? -15.191 7.774 5.440 1.00 82.62 85 THR A N 1
ATOM 623 C CA . THR A 1 85 ? -14.099 8.528 6.069 1.00 82.62 85 THR A CA 1
ATOM 624 C C . THR A 1 85 ? -12.957 7.612 6.501 1.00 82.62 85 THR A C 1
ATOM 626 O O . THR A 1 85 ? -11.798 7.985 6.362 1.00 82.62 85 THR A O 1
ATOM 629 N N . ALA A 1 86 ? -13.248 6.413 7.004 1.00 79.81 86 ALA A N 1
ATOM 630 C CA . ALA A 1 86 ? -12.252 5.426 7.405 1.00 79.81 86 ALA A CA 1
ATOM 631 C C . ALA A 1 86 ? -11.483 4.872 6.201 1.00 79.81 86 ALA A C 1
ATOM 633 O O . ALA A 1 86 ? -10.279 4.676 6.306 1.00 79.81 86 ALA A O 1
ATOM 634 N N . ALA A 1 87 ? -12.146 4.691 5.059 1.00 73.81 87 ALA A N 1
ATOM 635 C CA . ALA A 1 87 ? -11.488 4.324 3.809 1.00 73.81 87 ALA A CA 1
ATOM 636 C C . ALA A 1 87 ? -10.629 5.460 3.234 1.00 73.81 87 ALA A C 1
ATOM 638 O O . ALA A 1 87 ? -9.576 5.210 2.655 1.00 73.81 87 ALA A O 1
ATOM 639 N N . LYS A 1 88 ? -11.048 6.718 3.429 1.00 71.31 88 LYS A N 1
ATOM 640 C CA . LYS A 1 88 ? -10.269 7.910 3.049 1.00 71.31 88 LYS A CA 1
ATOM 641 C C . LYS A 1 88 ? -9.152 8.236 4.040 1.00 71.31 88 LYS A C 1
ATOM 643 O O . LYS A 1 88 ? -8.200 8.927 3.678 1.00 71.31 88 LYS A O 1
ATOM 648 N N . ARG A 1 89 ? -9.248 7.776 5.292 1.00 57.31 89 ARG A N 1
ATOM 649 C CA . ARG A 1 89 ? -8.171 7.924 6.269 1.00 57.31 89 ARG A CA 1
ATOM 650 C C . ARG A 1 89 ? -7.026 7.009 5.840 1.00 57.31 89 ARG A C 1
ATOM 652 O O . ARG A 1 89 ? -7.237 5.803 5.723 1.00 57.31 89 ARG A O 1
ATOM 659 N N . PRO A 1 90 ? -5.802 7.537 5.669 1.00 48.84 90 PRO A N 1
ATOM 660 C CA . PRO A 1 90 ? -4.640 6.669 5.605 1.00 48.84 90 PRO A CA 1
ATOM 661 C C . PRO A 1 90 ? -4.653 5.811 6.873 1.00 48.84 90 PRO A C 1
ATOM 663 O O . PRO A 1 90 ? -4.776 6.347 7.980 1.00 48.84 90 PRO A O 1
ATOM 666 N N . ALA A 1 91 ? -4.625 4.486 6.700 1.00 52.25 91 ALA A N 1
ATOM 667 C CA . ALA A 1 91 ? -4.609 3.540 7.810 1.00 52.25 91 ALA A CA 1
ATOM 668 C C . ALA A 1 91 ? -3.563 3.982 8.843 1.00 52.25 91 ALA A C 1
ATOM 670 O O . ALA A 1 91 ? -2.502 4.479 8.452 1.00 52.25 91 ALA A O 1
ATOM 671 N N . ALA A 1 92 ? -3.887 3.844 10.134 1.00 48.34 92 ALA A N 1
ATOM 672 C CA . ALA A 1 92 ? -3.009 4.217 11.240 1.00 48.34 92 ALA A CA 1
ATOM 673 C C . ALA A 1 92 ? -1.559 3.843 10.906 1.00 48.34 92 ALA A C 1
ATOM 675 O O . ALA A 1 92 ? -1.305 2.697 10.536 1.00 48.34 92 ALA A O 1
ATOM 676 N N . GLN A 1 93 ? -0.669 4.843 10.952 1.00 45.56 93 GLN A N 1
ATOM 677 C CA . GLN A 1 93 ? 0.737 4.741 10.565 1.00 45.56 93 GLN A CA 1
ATOM 678 C C .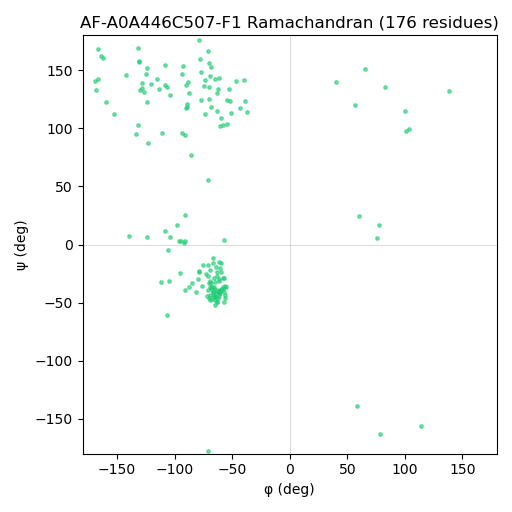 GLN A 1 93 ? 1.303 3.382 10.963 1.00 45.56 93 GLN A C 1
ATOM 680 O O . GLN A 1 93 ? 1.410 3.091 12.154 1.00 45.56 93 GLN A O 1
ATOM 685 N N . ALA A 1 94 ? 1.664 2.565 9.970 1.00 50.31 94 ALA A N 1
ATOM 686 C CA . ALA A 1 94 ? 2.487 1.395 10.215 1.00 50.31 94 ALA A CA 1
ATOM 687 C C . ALA A 1 94 ? 3.785 1.905 10.854 1.00 50.31 94 ALA A C 1
ATOM 689 O O . ALA A 1 94 ? 4.625 2.519 10.196 1.00 50.31 94 ALA A O 1
ATOM 690 N N . THR A 1 95 ? 3.903 1.740 12.170 1.00 56.06 95 THR A N 1
ATOM 691 C CA . THR A 1 95 ? 4.995 2.298 12.977 1.00 56.06 95 THR A CA 1
ATOM 692 C C . THR A 1 95 ? 6.341 1.661 12.628 1.00 56.06 95 THR A C 1
ATOM 694 O O . THR A 1 95 ? 7.384 2.225 12.945 1.00 56.06 95 THR A O 1
ATOM 697 N N . ALA A 1 96 ? 6.325 0.521 11.930 1.00 70.75 96 ALA A N 1
ATOM 698 C CA . ALA A 1 96 ? 7.493 -0.165 11.401 1.00 70.75 96 ALA A CA 1
ATOM 699 C C . ALA A 1 96 ? 7.314 -0.466 9.906 1.00 70.75 96 ALA A C 1
ATOM 701 O O . ALA A 1 96 ? 6.244 -0.882 9.460 1.00 70.75 96 ALA A O 1
ATOM 702 N N . CYS A 1 97 ? 8.381 -0.278 9.131 1.00 84.94 97 CYS A N 1
ATOM 703 C CA . CYS A 1 97 ? 8.415 -0.656 7.726 1.00 84.94 97 CYS A CA 1
ATOM 704 C C . CYS A 1 97 ? 8.516 -2.174 7.581 1.00 84.94 97 CYS A C 1
ATOM 706 O O . CYS A 1 97 ? 9.543 -2.768 7.908 1.00 84.94 97 CYS A O 1
ATOM 708 N N . THR A 1 98 ? 7.458 -2.803 7.074 1.00 89.25 98 THR A N 1
ATOM 709 C CA . THR A 1 98 ? 7.407 -4.260 6.890 1.00 89.25 98 THR A CA 1
ATOM 710 C C . THR A 1 98 ? 7.888 -4.715 5.514 1.00 89.25 98 THR A C 1
ATOM 712 O O . THR A 1 98 ? 7.852 -5.908 5.239 1.00 89.25 98 THR A O 1
ATOM 715 N N . PHE A 1 99 ? 8.357 -3.799 4.659 1.00 91.62 99 PHE A N 1
ATOM 716 C CA . PHE A 1 99 ? 8.843 -4.116 3.315 1.00 91.62 99 PHE A CA 1
ATOM 717 C C . PHE A 1 99 ? 9.896 -5.237 3.332 1.00 91.62 99 PHE A C 1
ATOM 719 O O . PHE A 1 99 ? 10.928 -5.118 3.999 1.00 91.62 99 PHE A O 1
ATOM 726 N N . GLY A 1 100 ? 9.636 -6.306 2.578 1.00 91.94 100 GLY A N 1
ATOM 727 C CA . GLY A 1 100 ? 10.570 -7.407 2.361 1.00 91.94 100 GLY A CA 1
ATOM 728 C C . GLY A 1 100 ? 11.158 -7.381 0.954 1.00 91.94 100 GLY A C 1
ATOM 729 O O . GLY A 1 100 ? 12.373 -7.299 0.793 1.00 91.94 100 GLY A O 1
ATOM 730 N N . TYR A 1 101 ? 10.302 -7.486 -0.065 1.00 94.00 101 TYR A N 1
ATOM 731 C CA . TYR A 1 101 ? 10.710 -7.538 -1.471 1.00 94.00 101 TYR A CA 1
ATOM 732 C C . TYR A 1 101 ? 9.533 -7.256 -2.416 1.00 94.00 101 TYR A C 1
ATOM 734 O O . TYR A 1 101 ? 8.373 -7.364 -2.031 1.00 94.00 101 TYR A O 1
ATOM 742 N N . GLY A 1 102 ? 9.828 -6.915 -3.668 1.00 93.00 102 GLY A N 1
ATOM 743 C CA . GLY A 1 102 ? 8.866 -6.888 -4.768 1.00 93.00 102 GLY A CA 1
ATOM 744 C C . GLY A 1 102 ? 9.108 -8.032 -5.749 1.00 93.00 102 GLY A C 1
ATOM 745 O O . GLY A 1 102 ? 10.231 -8.522 -5.869 1.00 93.00 102 GLY A O 1
ATOM 746 N N . VAL A 1 103 ? 8.065 -8.451 -6.455 1.00 93.19 103 VAL A N 1
ATOM 747 C CA . VAL A 1 103 ? 8.136 -9.412 -7.557 1.00 93.19 103 VAL A CA 1
ATOM 748 C C . VAL A 1 103 ? 7.429 -8.822 -8.768 1.00 93.19 103 VAL A C 1
ATOM 750 O O . VAL A 1 103 ? 6.329 -8.284 -8.639 1.00 93.19 103 VAL A O 1
ATOM 753 N N . TYR A 1 104 ? 8.053 -8.927 -9.936 1.00 91.31 104 TYR A N 1
ATOM 754 C CA . TYR A 1 104 ? 7.442 -8.572 -11.214 1.00 91.31 104 TYR A CA 1
ATOM 755 C C . TYR A 1 104 ? 7.636 -9.693 -12.228 1.00 91.31 104 TYR A C 1
ATOM 757 O O . TYR A 1 104 ? 8.550 -10.505 -12.103 1.00 91.31 104 TYR A O 1
ATOM 765 N N . GLN A 1 105 ? 6.773 -9.736 -13.238 1.00 87.81 105 GLN A N 1
ATOM 766 C CA . GLN A 1 105 ? 6.912 -10.649 -14.370 1.00 87.81 105 GLN A CA 1
ATOM 767 C C . GLN A 1 105 ? 7.758 -9.974 -15.458 1.00 87.81 105 GLN A C 1
ATOM 769 O O . GLN A 1 105 ? 7.409 -8.897 -15.956 1.00 87.81 105 GLN A O 1
ATOM 774 N N . ALA A 1 106 ? 8.908 -10.558 -15.782 1.00 85.00 106 ALA A N 1
ATOM 775 C CA . ALA A 1 106 ? 9.742 -10.109 -16.880 1.00 85.00 106 ALA A CA 1
ATOM 776 C C . ALA A 1 106 ? 9.341 -10.840 -18.167 1.00 85.00 106 ALA A C 1
ATOM 778 O O . ALA A 1 106 ? 9.474 -12.055 -18.287 1.00 85.00 106 ALA A O 1
ATOM 779 N N . ASN A 1 107 ? 8.873 -10.064 -19.143 1.00 80.44 107 ASN A N 1
ATOM 780 C CA . ASN A 1 107 ? 8.405 -10.562 -20.439 1.00 80.44 107 ASN A CA 1
ATOM 781 C C . ASN A 1 107 ? 9.530 -10.614 -21.490 1.00 80.44 107 ASN A C 1
ATOM 783 O O . ASN A 1 107 ? 9.265 -10.430 -22.676 1.00 80.44 107 ASN A O 1
ATOM 787 N N . GLY A 1 108 ? 10.790 -10.734 -21.063 1.00 75.88 108 GLY A N 1
ATOM 788 C CA . GLY A 1 108 ? 11.913 -10.879 -21.981 1.00 75.88 108 GLY A CA 1
ATOM 789 C C . GLY A 1 108 ? 11.930 -12.245 -22.661 1.00 75.88 108 GLY A C 1
ATOM 790 O O . GLY A 1 108 ? 11.050 -13.071 -22.443 1.00 75.88 108 GLY A O 1
ATOM 791 N N . SER A 1 109 ? 12.954 -12.464 -23.482 1.00 73.00 109 SER A N 1
ATOM 792 C CA . SER A 1 109 ? 13.277 -13.755 -24.076 1.00 73.00 109 SER A CA 1
ATOM 793 C C . SER A 1 109 ? 14.736 -14.101 -23.774 1.00 73.00 109 SER A C 1
ATOM 795 O O . SER A 1 109 ? 15.630 -13.287 -24.027 1.00 73.00 109 SER A O 1
ATOM 797 N N . ARG A 1 110 ? 15.004 -15.317 -23.291 1.00 66.00 110 ARG A N 1
ATOM 798 C CA . ARG A 1 110 ? 16.353 -15.868 -23.097 1.00 66.00 110 ARG A CA 1
ATOM 799 C C . ARG A 1 110 ? 17.093 -16.005 -24.422 1.00 66.00 110 ARG A C 1
ATOM 801 O O . ARG A 1 110 ? 18.319 -15.981 -24.417 1.00 66.00 110 ARG A O 1
ATOM 808 N N . ALA A 1 111 ? 16.369 -16.110 -25.540 1.00 72.12 111 ALA A N 1
ATOM 809 C CA . ALA A 1 111 ? 16.964 -16.113 -26.876 1.00 72.12 111 ALA A CA 1
ATOM 810 C C . ALA A 1 111 ? 17.631 -14.769 -27.217 1.00 72.12 111 ALA A C 1
ATOM 812 O O . ALA A 1 111 ? 18.624 -14.745 -27.938 1.00 72.12 111 ALA A O 1
ATOM 813 N N . ASP A 1 112 ? 17.131 -13.676 -26.635 1.00 73.69 112 ASP A N 1
ATOM 814 C CA . ASP A 1 112 ? 17.581 -12.303 -26.884 1.00 73.69 112 ASP A CA 1
ATOM 815 C C . ASP A 1 112 ? 18.366 -11.714 -25.692 1.00 73.69 112 ASP A C 1
ATOM 817 O O . ASP A 1 112 ? 18.642 -10.516 -25.647 1.00 73.69 112 ASP A O 1
ATOM 821 N N . ASN A 1 113 ? 18.746 -12.552 -24.719 1.00 75.00 113 ASN A N 1
ATOM 822 C CA . ASN A 1 113 ? 19.407 -12.169 -23.462 1.00 75.00 113 ASN A CA 1
ATOM 823 C C . ASN A 1 113 ? 18.604 -11.201 -22.569 1.00 75.00 113 ASN A C 1
ATOM 825 O O . ASN A 1 113 ? 19.190 -10.492 -21.747 1.00 75.00 113 ASN A O 1
ATOM 829 N N . PHE A 1 114 ? 17.275 -11.175 -22.683 1.00 75.75 114 PHE A N 1
ATOM 830 C CA . PHE A 1 114 ? 16.422 -10.426 -21.757 1.00 75.75 114 PHE A CA 1
ATOM 831 C C . PHE A 1 114 ? 15.952 -11.304 -20.591 1.00 75.75 114 PHE A C 1
ATOM 833 O O . PHE A 1 114 ? 15.833 -12.523 -20.706 1.00 75.75 114 PHE A O 1
ATOM 840 N N . GLU A 1 115 ? 15.666 -10.668 -19.453 1.00 78.25 115 GLU A N 1
ATOM 841 C CA . GLU A 1 115 ? 15.139 -11.344 -18.266 1.00 78.25 115 GLU A CA 1
ATOM 842 C C . GLU A 1 115 ? 13.764 -11.968 -18.541 1.00 78.25 115 GLU A C 1
ATOM 844 O O . GLU A 1 115 ? 12.849 -11.300 -19.024 1.00 78.25 115 GLU A O 1
ATOM 849 N N . GLU A 1 116 ? 13.613 -13.238 -18.175 1.00 79.44 116 GLU A N 1
ATOM 850 C CA . GLU A 1 116 ? 12.382 -14.015 -18.319 1.00 79.44 116 GLU A CA 1
ATOM 851 C C . GLU A 1 116 ? 11.815 -14.405 -16.952 1.00 79.44 116 GLU A C 1
ATOM 853 O O . GLU A 1 116 ? 12.558 -14.786 -16.041 1.00 79.44 116 GLU A O 1
ATOM 858 N N . GLY A 1 117 ? 10.489 -14.381 -16.833 1.00 82.88 117 GLY A N 1
ATOM 859 C CA . GLY A 1 117 ? 9.767 -14.949 -15.701 1.00 82.88 117 GLY A CA 1
ATOM 860 C C . GLY A 1 117 ? 9.775 -14.070 -14.444 1.00 82.88 117 GLY A C 1
ATOM 861 O O . GLY A 1 117 ? 10.032 -12.867 -14.517 1.00 82.88 117 GLY A O 1
ATOM 862 N N . PRO A 1 118 ? 9.442 -14.640 -13.272 1.00 85.75 118 PRO A N 1
ATOM 863 C CA . PRO A 1 118 ? 9.323 -13.877 -12.036 1.00 85.75 118 PRO A CA 1
ATOM 864 C C . PRO A 1 118 ? 10.690 -13.366 -11.569 1.00 85.75 118 PRO A C 1
ATOM 866 O O . PRO A 1 118 ? 11.580 -14.143 -11.226 1.00 85.75 118 PRO A O 1
ATOM 869 N N . GLN A 1 119 ? 10.826 -12.047 -11.506 1.00 90.50 119 GLN A N 1
ATOM 870 C CA . GLN A 1 119 ? 12.013 -11.352 -11.027 1.00 90.50 119 GLN A CA 1
ATOM 871 C C . GLN A 1 119 ? 11.756 -10.758 -9.648 1.00 90.50 119 GLN A C 1
ATOM 873 O O . GLN A 1 119 ? 10.712 -10.150 -9.402 1.00 90.50 119 GLN A O 1
ATOM 878 N N . LYS A 1 120 ? 12.721 -10.925 -8.740 1.00 91.81 120 LYS A N 1
ATOM 879 C CA . LYS A 1 120 ? 12.646 -10.440 -7.358 1.00 91.81 120 LYS A CA 1
ATOM 880 C C . LYS A 1 120 ? 13.500 -9.189 -7.184 1.00 91.81 120 LYS A C 1
ATOM 882 O O . LYS A 1 120 ? 14.694 -9.210 -7.459 1.00 91.81 120 LYS A O 1
ATOM 887 N N . VAL A 1 121 ? 12.909 -8.135 -6.633 1.00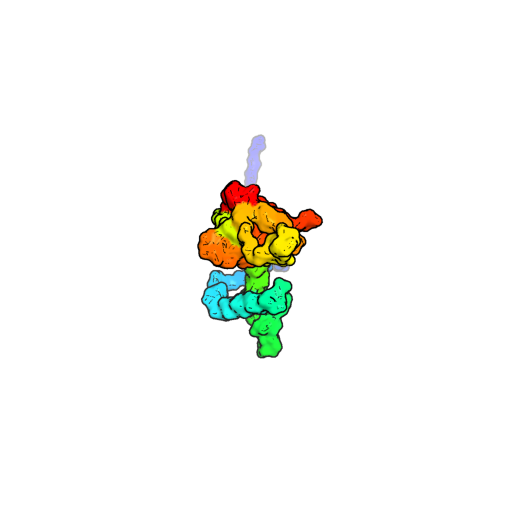 92.56 121 VAL A N 1
ATOM 888 C CA . VAL A 1 121 ? 13.593 -6.890 -6.264 1.00 92.56 121 VAL A CA 1
ATOM 889 C C . VAL A 1 121 ? 13.600 -6.707 -4.757 1.00 92.56 121 VAL A C 1
ATOM 891 O O . VAL A 1 121 ? 12.592 -6.905 -4.086 1.00 92.56 121 VAL A O 1
ATOM 894 N N . THR A 1 122 ? 14.749 -6.344 -4.202 1.00 92.50 122 THR A N 1
ATOM 895 C CA . THR A 1 122 ? 14.972 -6.342 -2.746 1.00 92.50 122 THR A CA 1
ATOM 896 C C . THR A 1 122 ? 14.982 -4.949 -2.139 1.00 92.50 122 THR A C 1
ATOM 898 O O . THR A 1 122 ? 15.055 -4.826 -0.920 1.00 92.50 122 THR A O 1
ATOM 901 N N . THR A 1 123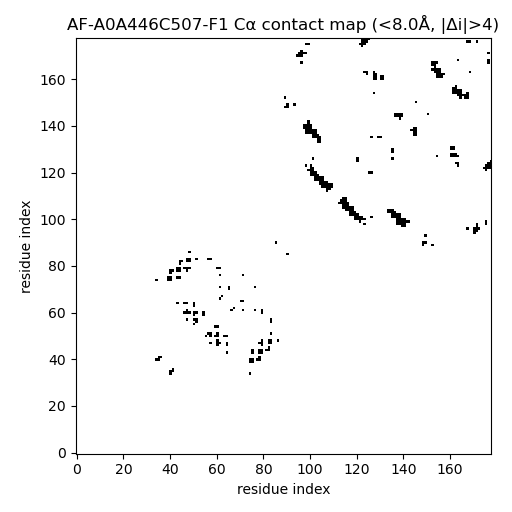 ? 14.891 -3.900 -2.961 1.00 93.88 123 THR A N 1
ATOM 902 C CA . THR A 1 123 ? 14.925 -2.510 -2.494 1.00 93.88 123 THR A CA 1
ATOM 903 C C . THR A 1 123 ? 13.713 -1.723 -2.965 1.00 93.88 123 THR A C 1
ATOM 905 O O . THR A 1 123 ? 13.195 -1.917 -4.069 1.00 93.88 123 THR A O 1
ATOM 908 N N . MET A 1 124 ? 13.267 -0.785 -2.136 1.00 93.38 124 MET A N 1
ATOM 909 C CA . MET A 1 124 ? 12.118 0.054 -2.452 1.00 93.38 124 MET A CA 1
ATOM 910 C C . MET A 1 124 ? 12.415 1.013 -3.610 1.00 93.38 124 MET A C 1
ATOM 912 O O . MET A 1 124 ? 11.524 1.284 -4.411 1.00 93.38 124 MET A O 1
ATOM 916 N N . LYS A 1 125 ? 13.655 1.499 -3.766 1.00 93.00 125 LYS A N 1
ATOM 917 C CA . LYS A 1 125 ? 14.033 2.308 -4.937 1.00 93.00 125 LYS A CA 1
ATOM 918 C C . LYS A 1 125 ? 13.904 1.540 -6.251 1.00 93.00 125 LYS A C 1
ATOM 920 O O . LYS A 1 125 ? 13.411 2.109 -7.219 1.00 93.00 125 LYS A O 1
ATOM 925 N N . GLN A 1 126 ? 14.298 0.265 -6.290 1.00 92.31 126 GLN A N 1
ATOM 926 C CA . GLN A 1 126 ? 14.114 -0.568 -7.485 1.00 92.31 126 GLN A CA 1
ATOM 927 C C . GLN A 1 126 ? 12.633 -0.784 -7.793 1.00 92.31 126 GLN A C 1
ATOM 929 O O . GLN A 1 126 ? 12.231 -0.656 -8.947 1.00 92.31 126 GLN A O 1
ATOM 934 N N . VAL A 1 127 ? 11.813 -1.034 -6.766 1.00 92.56 127 VAL A N 1
ATOM 935 C CA . VAL A 1 127 ? 10.352 -1.110 -6.926 1.00 92.56 127 VAL A CA 1
ATOM 936 C C . VAL A 1 127 ? 9.815 0.192 -7.523 1.00 92.56 127 VAL A C 1
ATOM 938 O O . VAL A 1 127 ? 9.104 0.152 -8.518 1.00 92.56 127 VAL A O 1
ATOM 941 N N . ALA A 1 128 ? 10.194 1.348 -6.976 1.00 91.56 128 ALA A N 1
ATOM 942 C CA . ALA A 1 128 ? 9.741 2.649 -7.467 1.00 91.56 128 ALA A CA 1
ATOM 943 C C . ALA A 1 128 ? 10.167 2.923 -8.923 1.00 91.56 128 ALA A C 1
ATOM 945 O O . ALA A 1 128 ? 9.376 3.437 -9.713 1.00 91.56 128 ALA A O 1
ATOM 946 N N . LEU A 1 129 ? 11.394 2.540 -9.292 1.00 90.56 129 LEU A N 1
ATOM 947 C CA . LEU A 1 129 ? 11.913 2.678 -10.652 1.00 90.56 129 LEU A CA 1
ATOM 948 C C . LEU A 1 129 ? 11.104 1.837 -11.650 1.00 90.56 129 LEU A C 1
ATOM 950 O O . LEU A 1 129 ? 10.661 2.343 -12.681 1.00 90.56 129 LEU A O 1
ATOM 954 N N . LEU A 1 130 ? 10.888 0.561 -11.327 1.00 88.69 130 LEU A N 1
ATOM 955 C CA . LEU A 1 130 ? 10.267 -0.411 -12.227 1.00 88.69 130 LEU A CA 1
ATOM 956 C C . LEU A 1 130 ? 8.738 -0.288 -12.284 1.00 88.69 130 LEU A C 1
ATOM 958 O O . LEU A 1 130 ? 8.150 -0.544 -13.332 1.00 88.69 130 LEU A O 1
ATOM 962 N N . ALA A 1 131 ? 8.093 0.152 -11.200 1.00 86.75 131 ALA A N 1
ATOM 963 C CA . ALA A 1 131 ? 6.636 0.263 -11.116 1.00 86.75 131 ALA A CA 1
ATOM 964 C C . ALA A 1 131 ? 6.045 1.325 -12.062 1.00 86.75 131 ALA A C 1
ATOM 966 O O . ALA A 1 131 ? 4.837 1.369 -12.268 1.00 86.75 131 ALA A O 1
ATOM 967 N N . SER A 1 132 ? 6.884 2.178 -12.660 1.00 80.25 132 SER A N 1
ATOM 968 C CA . SER A 1 132 ? 6.463 3.139 -13.685 1.00 80.25 132 SER A CA 1
ATOM 969 C C . SER A 1 132 ? 6.053 2.484 -15.013 1.00 80.25 132 SER A C 1
ATOM 971 O O . SER A 1 132 ? 5.307 3.090 -15.777 1.00 80.25 132 SER A O 1
ATOM 973 N N . GLY A 1 133 ? 6.507 1.255 -15.283 1.00 81.50 133 GLY A N 1
ATOM 974 C CA . GLY A 1 133 ? 6.223 0.538 -16.532 1.00 81.50 133 GLY A CA 1
ATOM 975 C C . GLY A 1 133 ? 5.936 -0.951 -16.356 1.00 81.50 133 GLY A C 1
ATOM 976 O O . GLY A 1 133 ? 5.868 -1.676 -17.346 1.00 81.50 133 GLY A O 1
ATOM 977 N N . ARG A 1 134 ? 5.817 -1.433 -15.115 1.00 82.62 134 ARG A N 1
ATOM 978 C CA . ARG A 1 134 ? 5.601 -2.846 -14.787 1.00 82.62 134 ARG A CA 1
ATOM 979 C C . ARG A 1 134 ? 4.647 -2.974 -13.612 1.00 82.62 134 ARG A C 1
ATOM 981 O O . ARG A 1 134 ? 4.692 -2.170 -12.683 1.00 82.62 134 ARG A O 1
ATOM 988 N N . GLU A 1 135 ? 3.835 -4.022 -13.626 1.00 85.00 135 GLU A N 1
ATOM 989 C CA . GLU A 1 135 ? 3.073 -4.422 -12.448 1.00 85.00 135 GLU A CA 1
ATOM 990 C C . GLU A 1 135 ? 4.006 -5.139 -11.465 1.00 85.00 135 GLU A C 1
ATOM 992 O O . GLU A 1 135 ? 4.691 -6.100 -11.825 1.00 85.00 135 GLU A O 1
ATOM 997 N N . ILE A 1 136 ? 4.066 -4.638 -10.229 1.00 89.88 136 ILE A N 1
ATOM 998 C CA . ILE A 1 136 ? 4.913 -5.189 -9.169 1.00 89.88 136 ILE A CA 1
ATOM 999 C C . ILE A 1 136 ? 4.038 -5.528 -7.975 1.00 89.88 136 ILE A C 1
ATOM 1001 O O . ILE A 1 136 ? 3.401 -4.648 -7.395 1.00 89.88 136 ILE A O 1
ATOM 1005 N N . GLN A 1 137 ? 4.069 -6.790 -7.559 1.00 90.50 137 GLN A N 1
ATOM 1006 C CA . GLN A 1 137 ? 3.510 -7.202 -6.278 1.00 90.50 137 GLN A CA 1
ATOM 1007 C C . GLN A 1 137 ? 4.564 -7.047 -5.192 1.00 90.50 137 GLN A C 1
ATOM 1009 O O . GLN A 1 137 ? 5.698 -7.498 -5.338 1.00 90.50 137 GLN A O 1
ATOM 1014 N N . VAL A 1 138 ? 4.194 -6.403 -4.091 1.00 92.31 138 VAL A N 1
ATOM 1015 C CA . VAL A 1 138 ? 5.101 -6.140 -2.973 1.00 92.31 138 VAL A CA 1
ATOM 1016 C C . VAL A 1 138 ? 4.717 -7.021 -1.794 1.00 92.31 138 VAL A C 1
ATOM 1018 O O . VAL A 1 138 ? 3.539 -7.161 -1.471 1.00 92.31 138 VAL A O 1
ATOM 1021 N N . PHE A 1 139 ? 5.725 -7.591 -1.145 1.00 91.50 139 PHE A N 1
ATOM 1022 C CA . PHE A 1 139 ? 5.588 -8.533 -0.048 1.00 91.50 139 PHE A CA 1
ATOM 1023 C C . PHE A 1 139 ? 6.343 -8.053 1.190 1.00 91.50 139 PHE A C 1
ATOM 1025 O O . PHE A 1 139 ? 7.347 -7.334 1.104 1.00 91.50 139 PHE A O 1
ATOM 1032 N N . ASP A 1 140 ? 5.852 -8.465 2.354 1.00 89.62 140 ASP A N 1
ATOM 1033 C CA . ASP A 1 140 ? 6.538 -8.257 3.620 1.00 89.62 140 ASP A CA 1
ATOM 1034 C C . ASP A 1 140 ? 7.680 -9.267 3.834 1.00 89.62 140 ASP A C 1
ATOM 1036 O O . ASP A 1 140 ? 7.914 -10.173 3.028 1.00 89.62 140 ASP A O 1
ATOM 1040 N N . ALA A 1 141 ? 8.425 -9.105 4.929 1.00 84.69 141 ALA A N 1
ATOM 1041 C CA . ALA A 1 141 ? 9.514 -10.014 5.295 1.00 84.69 141 ALA A CA 1
ATOM 1042 C C . ALA A 1 141 ? 9.052 -11.468 5.528 1.00 84.69 141 ALA A C 1
ATOM 1044 O O . ALA A 1 141 ? 9.863 -12.388 5.458 1.00 84.69 141 ALA A O 1
ATOM 1045 N N . GLN A 1 142 ? 7.760 -11.681 5.789 1.00 86.19 142 GLN A N 1
ATOM 1046 C CA . GLN A 1 142 ? 7.131 -12.987 5.971 1.00 86.19 142 GLN A CA 1
ATOM 1047 C C . GLN A 1 142 ? 6.561 -13.555 4.658 1.00 86.19 142 GLN A C 1
ATOM 1049 O O . GLN A 1 142 ? 5.995 -14.645 4.662 1.00 86.19 142 GLN A O 1
ATOM 1054 N N . GLY A 1 143 ? 6.711 -12.846 3.533 1.00 85.19 143 GLY A N 1
ATOM 1055 C CA . GLY A 1 143 ? 6.205 -13.265 2.227 1.00 85.19 143 GLY A CA 1
ATOM 1056 C C . GLY A 1 143 ? 4.705 -13.046 2.030 1.00 85.19 143 GLY A C 1
ATOM 1057 O O . GLY A 1 143 ? 4.123 -13.623 1.116 1.00 85.19 143 GLY A O 1
ATOM 1058 N N . ARG A 1 144 ? 4.060 -12.222 2.859 1.00 88.19 144 ARG A N 1
ATOM 1059 C CA . ARG A 1 144 ? 2.649 -11.854 2.693 1.00 88.19 144 ARG A CA 1
ATOM 1060 C C . ARG A 1 144 ? 2.533 -10.636 1.793 1.00 88.19 144 ARG A C 1
ATOM 1062 O O . ARG A 1 144 ? 3.322 -9.701 1.910 1.00 88.19 144 ARG A O 1
ATOM 1069 N N . SER A 1 145 ? 1.538 -10.640 0.909 1.00 87.12 145 SER A N 1
ATOM 1070 C CA . SER A 1 145 ? 1.273 -9.499 0.031 1.00 87.12 145 SER A CA 1
ATOM 1071 C C . SER A 1 145 ? 0.904 -8.264 0.855 1.00 87.12 145 SER A C 1
ATOM 1073 O O . SER A 1 145 ? 0.109 -8.344 1.795 1.00 87.12 145 SER A O 1
ATOM 1075 N N . ILE A 1 146 ? 1.501 -7.125 0.512 1.00 85.62 146 ILE A N 1
ATOM 1076 C CA . ILE A 1 146 ? 1.230 -5.849 1.163 1.00 85.62 146 ILE A CA 1
ATOM 1077 C C . ILE A 1 146 ? 0.072 -5.169 0.428 1.00 85.62 146 ILE A C 1
ATOM 1079 O O . ILE A 1 146 ? 0.189 -4.889 -0.767 1.00 85.62 146 ILE A O 1
ATOM 1083 N N . PRO A 1 147 ? -1.039 -4.869 1.120 1.00 81.25 147 PRO A N 1
ATOM 1084 C CA . PRO A 1 147 ? -2.204 -4.277 0.485 1.00 81.25 147 PRO A CA 1
ATOM 1085 C C . PRO A 1 147 ? -1.928 -2.840 0.018 1.00 81.25 147 PRO A C 1
ATOM 1087 O O . PRO A 1 147 ? -1.106 -2.110 0.584 1.00 81.25 147 PRO A O 1
ATOM 1090 N N . LEU A 1 148 ? -2.654 -2.418 -1.022 1.00 81.19 148 LEU A N 1
ATOM 1091 C CA . LEU A 1 148 ? -2.442 -1.142 -1.712 1.00 81.19 148 LEU A CA 1
ATOM 1092 C C . LEU A 1 148 ? -2.497 0.072 -0.773 1.00 81.19 148 LEU A C 1
ATOM 1094 O O . LEU A 1 148 ? -1.719 1.010 -0.929 1.00 81.19 148 LEU A O 1
ATOM 1098 N N . ASN A 1 149 ? -3.373 0.044 0.231 1.00 79.50 149 ASN A N 1
ATOM 1099 C CA . ASN A 1 149 ? -3.510 1.119 1.213 1.00 79.50 149 ASN A CA 1
ATOM 1100 C C . ASN A 1 1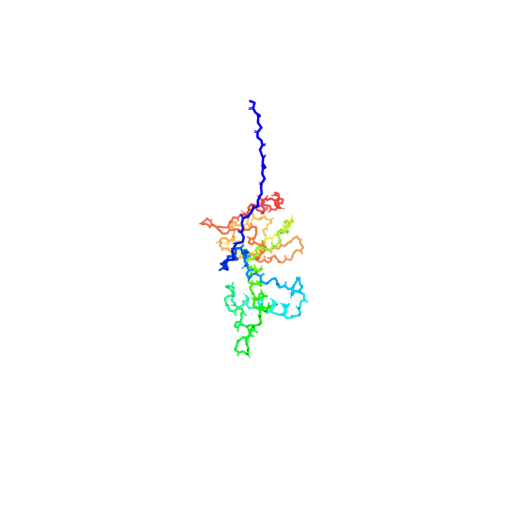49 ? -2.230 1.353 2.034 1.00 79.50 149 ASN A C 1
ATOM 1102 O O . ASN A 1 149 ? -1.987 2.483 2.449 1.00 79.50 149 ASN A O 1
ATOM 1106 N N . ILE A 1 150 ? -1.415 0.318 2.265 1.00 84.44 150 ILE A N 1
ATOM 1107 C CA . ILE A 1 150 ? -0.104 0.433 2.919 1.00 84.44 150 ILE A CA 1
ATOM 1108 C C . ILE A 1 150 ? 0.950 0.879 1.905 1.00 84.44 150 ILE A C 1
ATOM 1110 O O . ILE A 1 150 ? 1.747 1.768 2.200 1.00 84.44 150 ILE A O 1
ATOM 1114 N N . LEU A 1 151 ? 0.914 0.344 0.680 1.00 86.38 151 LEU A N 1
ATOM 1115 C CA . LEU A 1 151 ? 1.837 0.757 -0.381 1.00 86.38 151 LEU A CA 1
ATOM 1116 C C . LEU A 1 151 ? 1.723 2.246 -0.706 1.00 86.38 151 LEU A C 1
ATOM 1118 O O . LEU A 1 151 ? 2.747 2.902 -0.866 1.00 86.38 151 LEU A O 1
ATOM 1122 N N . GLN A 1 152 ? 0.517 2.811 -0.708 1.00 87.62 152 GLN A N 1
ATOM 1123 C CA . GLN A 1 152 ? 0.287 4.248 -0.896 1.00 87.62 152 GLN A CA 1
ATOM 1124 C C . GLN A 1 152 ? 0.879 5.119 0.226 1.00 87.62 152 GLN A C 1
ATOM 1126 O O . GLN A 1 152 ? 1.100 6.314 0.032 1.00 87.62 152 GLN A O 1
ATOM 1131 N N . GLN A 1 153 ? 1.167 4.546 1.399 1.00 86.12 153 GLN A N 1
ATOM 1132 C CA . GLN A 1 153 ? 1.876 5.261 2.463 1.00 86.12 153 GLN A CA 1
ATOM 1133 C C . GLN A 1 153 ? 3.377 5.330 2.206 1.00 86.12 153 GLN A C 1
ATOM 1135 O O . GLN A 1 153 ? 4.041 6.221 2.736 1.00 86.12 153 GLN A O 1
ATOM 1140 N N . TRP A 1 154 ? 3.921 4.408 1.414 1.00 88.88 154 TRP A N 1
ATOM 1141 C CA . TRP A 1 154 ? 5.352 4.292 1.149 1.00 88.88 154 TRP A CA 1
ATOM 1142 C C . TRP A 1 154 ? 5.766 4.791 -0.228 1.00 88.88 154 TRP A C 1
ATOM 1144 O O . TRP A 1 154 ? 6.864 5.321 -0.381 1.00 88.88 154 TRP A O 1
ATOM 1154 N N . 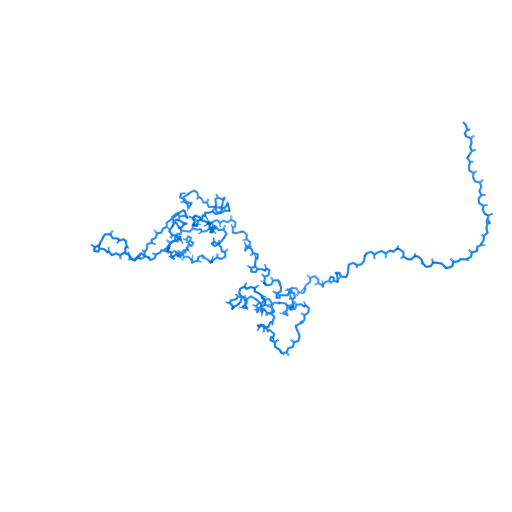PHE A 1 155 ? 4.878 4.662 -1.207 1.00 90.81 155 PHE A N 1
ATOM 1155 C CA . PHE A 1 155 ? 5.081 5.038 -2.593 1.00 90.81 155 PHE A CA 1
ATOM 1156 C C . PHE A 1 155 ? 4.054 6.084 -3.007 1.00 90.81 155 PHE A C 1
ATOM 1158 O O . PHE A 1 155 ? 2.871 5.990 -2.690 1.00 90.81 155 PHE A O 1
ATOM 1165 N N . LYS A 1 156 ? 4.513 7.085 -3.753 1.00 89.69 156 LYS A N 1
ATOM 1166 C CA . LYS A 1 156 ? 3.681 8.150 -4.304 1.00 89.69 156 LYS A CA 1
ATOM 1167 C C . LYS A 1 156 ? 3.971 8.309 -5.791 1.00 89.69 156 LYS A C 1
ATOM 1169 O O . LYS A 1 156 ? 5.131 8.396 -6.186 1.00 89.69 156 LYS A O 1
ATOM 1174 N N . GLY A 1 157 ? 2.915 8.393 -6.597 1.00 85.25 157 GLY A N 1
ATOM 1175 C CA . GLY A 1 157 ? 3.016 8.779 -8.002 1.00 85.25 157 GLY A CA 1
ATOM 1176 C C . GLY A 1 157 ? 3.372 10.261 -8.152 1.00 85.25 157 GLY A C 1
ATOM 1177 O O . GLY A 1 157 ? 2.821 11.124 -7.466 1.00 85.25 157 GLY A O 1
ATOM 1178 N N . THR A 1 158 ? 4.301 10.559 -9.050 1.00 78.81 158 THR A N 1
ATOM 1179 C CA . THR A 1 158 ? 4.743 11.908 -9.420 1.00 78.81 158 THR A CA 1
ATOM 1180 C C . THR A 1 158 ? 4.763 12.040 -10.942 1.00 78.81 158 THR A C 1
ATOM 1182 O O . THR A 1 158 ? 4.715 11.041 -11.656 1.00 78.81 158 THR A O 1
ATOM 1185 N N . ALA A 1 159 ? 4.917 13.263 -11.456 1.00 74.12 159 ALA A N 1
ATOM 1186 C CA . ALA A 1 159 ? 5.065 13.503 -12.896 1.00 74.12 159 ALA A CA 1
ATOM 1187 C C . ALA A 1 159 ? 6.283 12.789 -13.527 1.00 74.12 159 ALA A C 1
ATOM 1189 O O . ALA A 1 159 ? 6.356 12.667 -14.742 1.00 74.12 159 ALA A O 1
ATOM 1190 N N . LYS A 1 160 ? 7.240 12.326 -12.710 1.00 75.62 160 LYS A N 1
ATOM 1191 C CA . LYS A 1 160 ? 8.457 11.624 -13.143 1.00 75.62 160 LYS A CA 1
ATOM 1192 C C . LYS A 1 160 ? 8.407 10.108 -12.897 1.00 75.62 160 LYS A C 1
ATOM 1194 O O . LYS A 1 160 ? 9.421 9.444 -13.077 1.00 75.62 160 LYS A O 1
ATOM 1199 N N . GLY A 1 161 ? 7.268 9.569 -12.455 1.00 83.00 161 GLY A N 1
ATOM 1200 C CA . GLY A 1 161 ? 7.113 8.163 -12.067 1.00 83.00 161 GLY A CA 1
ATOM 1201 C C . GLY A 1 161 ? 6.832 7.993 -10.575 1.00 83.00 161 GLY A C 1
ATOM 1202 O O . GLY A 1 161 ? 6.326 8.907 -9.920 1.00 83.00 161 GLY A O 1
ATOM 1203 N N . ILE A 1 162 ? 7.140 6.822 -10.019 1.00 88.25 162 ILE A N 1
ATOM 1204 C CA . ILE A 1 162 ? 6.883 6.515 -8.607 1.00 88.25 162 ILE A CA 1
ATOM 1205 C C . ILE A 1 162 ? 8.092 6.911 -7.749 1.00 88.25 162 ILE A C 1
ATOM 1207 O O . ILE A 1 162 ? 9.237 6.670 -8.116 1.00 88.25 162 ILE A O 1
ATOM 1211 N N . SER A 1 163 ? 7.842 7.524 -6.591 1.00 89.75 163 SER A N 1
ATOM 1212 C CA . SER A 1 163 ? 8.867 7.913 -5.616 1.00 89.75 163 SER A CA 1
ATOM 1213 C C . SER A 1 163 ? 8.513 7.460 -4.202 1.00 89.75 163 SER A C 1
ATOM 1215 O O . SER A 1 163 ? 7.337 7.293 -3.878 1.00 89.75 163 SER A O 1
ATOM 1217 N N . LEU A 1 164 ? 9.518 7.344 -3.334 1.00 90.69 164 LEU A N 1
ATOM 1218 C CA . LEU A 1 164 ? 9.313 7.047 -1.915 1.00 90.69 164 LEU A CA 1
ATOM 1219 C C . LEU A 1 164 ? 8.758 8.258 -1.163 1.00 90.69 164 LEU A C 1
ATOM 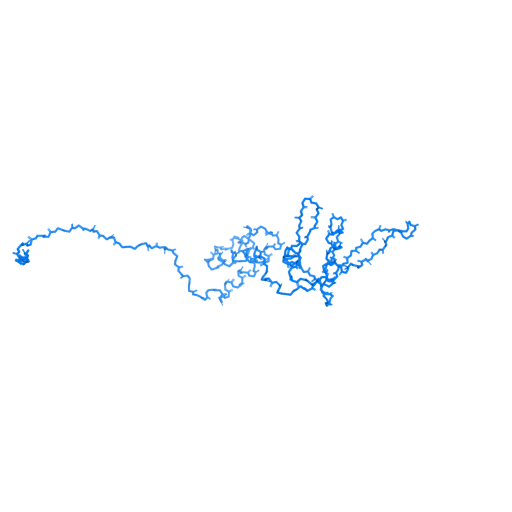1221 O O . LEU A 1 164 ? 9.156 9.398 -1.405 1.00 90.69 164 LEU A O 1
ATOM 1225 N N . THR A 1 165 ? 7.850 8.013 -0.226 1.00 89.75 165 THR A N 1
ATOM 1226 C CA . THR A 1 165 ? 7.319 9.050 0.660 1.00 89.75 165 THR A CA 1
ATOM 1227 C C . THR A 1 165 ? 8.308 9.374 1.788 1.00 89.75 165 THR A C 1
ATOM 1229 O O . THR A 1 165 ? 9.134 8.535 2.161 1.00 89.75 165 THR A O 1
ATOM 1232 N N . PRO A 1 166 ? 8.192 10.554 2.428 1.00 88.06 166 PRO A N 1
ATOM 1233 C CA . PRO A 1 166 ? 8.956 10.861 3.639 1.00 88.06 166 PRO A CA 1
ATOM 1234 C C . PRO A 1 166 ? 8.731 9.854 4.774 1.00 88.06 166 PRO A C 1
ATOM 1236 O O . PRO A 1 166 ? 9.625 9.637 5.588 1.00 88.06 166 PRO A O 1
ATOM 1239 N N . LEU A 1 167 ? 7.548 9.229 4.825 1.00 85.56 167 LEU A N 1
ATOM 1240 C CA . LEU A 1 167 ? 7.248 8.194 5.807 1.00 85.56 167 LEU A CA 1
ATOM 1241 C C . LEU A 1 167 ? 8.129 6.966 5.581 1.00 85.56 167 LEU A C 1
ATOM 1243 O O . LEU A 1 167 ? 8.823 6.570 6.510 1.00 85.56 167 LEU A O 1
ATOM 1247 N N . ALA A 1 168 ? 8.174 6.429 4.355 1.00 87.88 168 ALA A N 1
ATOM 1248 C CA . ALA A 1 168 ? 9.036 5.291 4.028 1.00 87.88 168 ALA A CA 1
ATOM 1249 C C . ALA A 1 168 ? 10.507 5.579 4.351 1.00 87.88 168 ALA A C 1
ATOM 1251 O O . ALA A 1 168 ? 11.172 4.758 4.973 1.00 87.88 168 ALA A O 1
ATOM 1252 N N . LEU A 1 169 ? 10.996 6.776 4.015 1.00 89.31 169 LEU A N 1
ATOM 1253 C CA . LEU A 1 169 ? 12.374 7.180 4.315 1.00 89.31 169 LEU A CA 1
ATOM 1254 C C . LEU A 1 169 ? 12.677 7.253 5.820 1.00 89.31 169 LEU A C 1
ATOM 1256 O O . LEU A 1 169 ? 13.830 7.099 6.216 1.00 89.31 169 LEU A O 1
ATOM 1260 N N . LYS A 1 170 ? 11.660 7.497 6.653 1.00 87.94 170 LYS A N 1
ATOM 1261 C CA . LYS A 1 170 ? 11.790 7.564 8.113 1.00 87.94 170 LYS A CA 1
ATOM 1262 C C . LYS A 1 170 ? 11.632 6.197 8.782 1.00 87.94 170 LYS A C 1
ATOM 1264 O O . LYS A 1 170 ? 12.279 5.948 9.794 1.00 87.94 170 LYS A O 1
ATOM 1269 N N . THR A 1 171 ? 10.748 5.344 8.269 1.00 87.19 171 THR A N 1
ATOM 1270 C CA . THR A 1 171 ? 10.377 4.073 8.913 1.00 87.19 171 THR A CA 1
ATOM 1271 C C . THR A 1 171 ? 11.159 2.872 8.397 1.00 87.19 171 THR A C 1
ATOM 1273 O O . THR A 1 171 ? 11.239 1.866 9.097 1.00 87.19 171 THR A O 1
ATOM 1276 N N . CYS A 1 172 ? 11.681 2.932 7.171 1.00 88.19 172 CYS A N 1
ATOM 1277 C CA . CYS A 1 172 ? 12.422 1.838 6.548 1.00 88.19 172 CYS A CA 1
ATOM 1278 C C . CYS A 1 172 ? 13.926 1.981 6.783 1.00 88.19 172 CYS A C 1
ATOM 1280 O O . CYS A 1 172 ? 14.470 3.083 6.844 1.00 88.19 172 CYS A O 1
ATOM 1282 N N . SER A 1 173 ? 14.617 0.849 6.900 1.00 89.06 173 SER A N 1
ATOM 1283 C CA . SER A 1 173 ? 16.076 0.838 7.007 1.00 89.06 173 SER A CA 1
ATOM 1284 C C . SER A 1 173 ? 16.734 1.244 5.683 1.00 89.06 173 SER A C 1
ATOM 1286 O O . SER A 1 173 ? 16.171 1.054 4.604 1.00 89.06 173 SER A O 1
ATOM 1288 N N . LYS A 1 174 ? 17.977 1.739 5.740 1.00 88.62 174 LYS A N 1
ATOM 1289 C CA . LYS A 1 174 ? 18.754 2.082 4.533 1.00 88.62 174 LYS A CA 1
ATOM 1290 C C . LYS A 1 174 ? 18.893 0.901 3.563 1.00 88.62 174 LYS A C 1
ATOM 1292 O O . LYS A 1 174 ? 18.860 1.113 2.359 1.00 88.62 174 LYS A O 1
ATOM 1297 N N . GLN A 1 175 ? 19.011 -0.322 4.086 1.00 88.19 175 GLN A N 1
ATOM 1298 C CA . GLN A 1 175 ? 19.105 -1.541 3.275 1.00 88.19 175 GLN A CA 1
ATOM 1299 C C . GLN A 1 175 ? 17.811 -1.821 2.503 1.00 88.19 175 GLN A C 1
ATOM 1301 O O . GLN A 1 175 ? 17.869 -2.171 1.332 1.00 88.19 175 GLN A O 1
ATOM 1306 N N . GLN A 1 176 ? 16.652 -1.624 3.137 1.00 89.81 176 GLN A N 1
ATOM 1307 C CA . GLN A 1 176 ? 15.351 -1.773 2.476 1.00 89.81 176 GLN A CA 1
ATOM 1308 C C . GLN A 1 176 ? 15.109 -0.668 1.445 1.00 89.81 176 GLN A C 1
ATOM 1310 O O . GLN A 1 176 ? 14.517 -0.919 0.400 1.00 89.81 176 GLN A O 1
ATOM 1315 N N . ILE A 1 177 ? 15.560 0.557 1.722 1.00 91.81 177 ILE A N 1
ATOM 1316 C CA . ILE A 1 177 ? 15.387 1.690 0.807 1.00 91.81 177 ILE A CA 1
ATOM 1317 C C . ILE A 1 177 ? 16.213 1.481 -0.473 1.00 91.81 177 ILE A C 1
ATOM 1319 O O . ILE A 1 177 ? 15.659 1.628 -1.568 1.00 91.81 177 ILE A O 1
ATOM 1323 N N . GLY A 1 178 ? 17.485 1.085 -0.334 1.00 87.31 178 GLY A N 1
ATOM 1324 C CA . GLY A 1 178 ? 18.462 1.035 -1.432 1.00 87.31 178 GLY A CA 1
ATOM 1325 C C . GLY A 1 178 ? 19.040 2.398 -1.779 1.00 87.31 178 GLY A C 1
ATOM 1326 O O . GLY A 1 178 ? 18.416 3.430 -1.456 1.00 87.31 178 GLY A O 1
#